Protein AF-A0A954BSR3-F1 (afdb_monomer_lite)

Foldseek 3Di:
DDADQDDDPDQRWDFDQAPVRDGPDIDHCVVDDPVVVLVRCLPHQQDQDPDDADPQLVVLSVLNNVLQLQVSLVSLVVQCPPPPPRSNVRSCVSNVSSVVNLVSLVVVLVVCVVLLVLQVNLVSLVSLLRSNPNDPSNVVSVVVSVVSVPDPSNVLLVVLVVLLVVLVVCVVPQDDPRSLVSLVCSCVSRPSHPSNVVSVVPHD

Radius of gyration: 22.41 Å; chains: 1; bounding box: 46×52×62 Å

pLDDT: mean 85.21, std 16.07, range [26.48, 98.19]

Structure (mmCIF, N/CA/C/O backbone):
data_AF-A0A954BSR3-F1
#
_entry.id   AF-A0A954BSR3-F1
#
loop_
_atom_site.group_PDB
_atom_site.id
_atom_site.type_symbol
_atom_site.label_atom_id
_atom_site.label_alt_id
_atom_site.label_comp_id
_atom_site.label_asym_id
_atom_site.label_entity_id
_atom_site.label_seq_id
_atom_site.pdbx_PDB_ins_code
_atom_site.Cartn_x
_atom_site.Cartn_y
_atom_site.Cartn_z
_atom_site.occupancy
_atom_site.B_iso_or_equiv
_atom_site.auth_seq_id
_atom_site.auth_comp_id
_atom_site.auth_asym_id
_atom_site.auth_atom_id
_atom_site.pdbx_PDB_model_num
ATOM 1 N N . MET A 1 1 ? -4.754 -18.631 13.178 1.00 34.69 1 MET A N 1
ATOM 2 C CA . MET A 1 1 ? -3.575 -19.194 12.484 1.00 34.69 1 MET A CA 1
ATOM 3 C C . MET A 1 1 ? -2.930 -20.187 13.444 1.00 34.69 1 MET A C 1
ATOM 5 O O . MET A 1 1 ? -2.485 -19.763 14.500 1.00 34.69 1 MET A O 1
ATOM 9 N N . SER A 1 2 ? -3.019 -21.493 13.178 1.00 26.48 2 SER A N 1
ATOM 10 C CA . SER A 1 2 ? -2.500 -22.530 14.085 1.00 26.48 2 SER A CA 1
ATOM 11 C C . SER A 1 2 ? -1.211 -23.098 13.499 1.00 26.48 2 SER A C 1
ATOM 13 O O . SER A 1 2 ? -1.214 -23.542 12.352 1.00 26.48 2 SER A O 1
ATOM 15 N N . ALA A 1 3 ? -0.109 -23.027 14.246 1.00 33.28 3 ALA A N 1
ATOM 16 C CA . ALA A 1 3 ? 1.182 -23.570 13.837 1.00 33.28 3 ALA A CA 1
ATOM 17 C C . ALA A 1 3 ? 1.306 -25.006 14.361 1.00 33.28 3 ALA A C 1
ATOM 19 O O . ALA A 1 3 ? 1.292 -25.236 15.569 1.00 33.28 3 ALA A O 1
ATOM 20 N N . TYR A 1 4 ? 1.410 -25.976 13.454 1.00 34.25 4 TYR A N 1
ATOM 21 C CA . TYR A 1 4 ? 1.638 -27.376 13.804 1.00 34.25 4 TYR A CA 1
ATOM 22 C C . TYR A 1 4 ? 3.140 -27.672 13.743 1.00 34.25 4 TYR A C 1
ATOM 24 O O . TYR A 1 4 ? 3.752 -27.554 12.683 1.00 34.25 4 TYR A O 1
ATOM 32 N N . ILE A 1 5 ? 3.739 -28.058 14.872 1.00 44.81 5 ILE A N 1
ATOM 33 C CA . ILE A 1 5 ? 5.143 -28.485 14.948 1.00 44.81 5 ILE A CA 1
ATOM 34 C C . ILE A 1 5 ? 5.151 -30.006 15.124 1.00 44.81 5 ILE A C 1
ATOM 36 O O . ILE A 1 5 ? 4.957 -30.516 16.225 1.00 44.81 5 ILE A O 1
ATOM 40 N N . GLY A 1 6 ? 5.348 -30.746 14.033 1.00 36.91 6 GLY A N 1
ATOM 41 C CA . GLY A 1 6 ? 5.556 -32.194 14.089 1.00 36.91 6 GLY A CA 1
ATOM 42 C C . GLY A 1 6 ? 6.985 -32.522 14.527 1.00 36.91 6 GLY A C 1
ATOM 43 O O . GLY A 1 6 ? 7.937 -32.131 13.855 1.00 36.91 6 GLY A O 1
ATOM 44 N N . MET A 1 7 ? 7.154 -33.248 15.638 1.00 40.22 7 MET A N 1
ATOM 45 C CA . MET A 1 7 ? 8.468 -33.725 16.092 1.00 40.22 7 MET A CA 1
ATOM 46 C C . MET A 1 7 ? 8.837 -35.047 15.401 1.00 40.22 7 MET A C 1
ATOM 48 O O . MET A 1 7 ? 8.534 -36.127 15.901 1.00 40.22 7 MET A O 1
ATOM 52 N N . GLY A 1 8 ? 9.499 -34.964 14.247 1.00 38.53 8 GLY A N 1
ATOM 53 C CA . GLY A 1 8 ? 10.252 -36.077 13.659 1.00 38.53 8 GLY A CA 1
ATOM 54 C C . GLY A 1 8 ? 11.745 -35.921 13.958 1.00 38.53 8 GLY A C 1
ATOM 55 O O . GLY A 1 8 ? 12.247 -34.800 13.972 1.00 38.53 8 GLY A O 1
ATOM 56 N N . GLN A 1 9 ? 12.468 -37.021 14.197 1.00 46.97 9 GLN A N 1
ATOM 57 C CA . GLN A 1 9 ? 13.931 -37.002 14.310 1.00 46.97 9 GLN A CA 1
ATOM 58 C C . GLN A 1 9 ? 14.568 -36.631 12.960 1.00 46.97 9 GLN A C 1
ATOM 60 O O . GLN A 1 9 ? 14.853 -37.475 12.119 1.00 46.97 9 GLN A O 1
ATOM 65 N N . GLY A 1 10 ? 14.752 -35.333 12.760 1.00 49.09 10 GLY A N 1
ATOM 66 C CA . GLY A 1 10 ? 15.392 -34.677 11.630 1.00 49.09 10 GLY A CA 1
ATOM 67 C C . GLY A 1 10 ? 15.540 -33.202 11.996 1.00 49.09 10 GLY A C 1
ATOM 68 O O . GLY A 1 10 ? 14.782 -32.704 12.827 1.00 49.09 10 GLY A O 1
ATOM 69 N N . THR A 1 11 ? 16.542 -32.507 11.457 1.00 60.78 11 THR A N 1
ATOM 70 C CA . THR A 1 11 ? 16.742 -31.065 11.687 1.00 60.78 11 THR A CA 1
ATOM 71 C C . THR A 1 11 ? 15.396 -30.340 11.591 1.00 60.78 11 THR A C 1
ATOM 73 O O . THR A 1 11 ? 14.722 -30.534 10.574 1.00 60.78 11 THR A O 1
ATOM 76 N N . PRO A 1 12 ? 14.963 -29.565 12.612 1.00 60.91 12 PRO A N 1
ATOM 77 C CA . PRO A 1 12 ? 13.652 -28.936 12.580 1.00 60.91 12 PRO A CA 1
ATOM 78 C C . PRO A 1 12 ? 13.577 -28.103 11.309 1.00 60.91 12 PRO A C 1
ATOM 80 O O . PRO A 1 12 ? 14.414 -27.232 11.074 1.00 60.91 12 PRO A O 1
ATOM 83 N N . ARG A 1 13 ? 12.618 -28.444 10.454 1.00 61.94 13 ARG A N 1
ATOM 84 C CA . ARG A 1 13 ? 12.347 -27.735 9.215 1.00 61.94 13 ARG A CA 1
ATOM 85 C C . ARG A 1 13 ? 10.987 -27.092 9.389 1.00 61.94 13 ARG A C 1
ATOM 87 O O . ARG A 1 13 ? 10.002 -27.783 9.626 1.00 61.94 13 ARG A O 1
ATOM 94 N N . GLY A 1 14 ? 10.969 -25.770 9.370 1.00 73.56 14 GLY A N 1
ATOM 95 C CA . GLY A 1 14 ? 9.740 -24.999 9.369 1.00 73.56 14 GLY A CA 1
ATOM 96 C C . GLY A 1 14 ? 9.303 -24.736 7.938 1.00 73.56 14 GLY A C 1
ATOM 97 O O . GLY A 1 14 ? 10.135 -24.642 7.032 1.00 73.56 14 GLY A O 1
ATOM 98 N N . TRP A 1 15 ? 7.998 -24.585 7.763 1.00 70.12 15 TRP A N 1
ATOM 99 C CA . TRP A 1 15 ? 7.416 -23.995 6.571 1.00 70.12 15 TRP A CA 1
ATOM 100 C C . TRP A 1 15 ? 6.524 -22.845 7.002 1.00 70.12 15 TRP A C 1
ATOM 102 O O . TRP A 1 15 ? 5.757 -22.986 7.955 1.00 70.12 15 TRP A O 1
ATOM 112 N N . ILE A 1 16 ? 6.613 -21.729 6.290 1.00 67.38 16 ILE A N 1
ATOM 113 C CA . ILE A 1 16 ? 5.572 -20.707 6.336 1.00 67.38 16 ILE A CA 1
ATOM 114 C C . ILE A 1 16 ? 4.706 -20.910 5.113 1.00 67.38 16 ILE A C 1
ATOM 116 O O . ILE A 1 16 ? 5.210 -20.972 3.992 1.00 67.38 16 ILE A O 1
ATOM 120 N N . ILE A 1 17 ? 3.408 -21.040 5.358 1.00 63.47 17 ILE A N 1
ATOM 121 C CA . ILE A 1 17 ? 2.399 -21.151 4.318 1.00 63.47 17 ILE A CA 1
ATOM 122 C C . ILE A 1 17 ? 1.723 -19.788 4.204 1.00 63.47 17 ILE A C 1
ATOM 124 O O . ILE A 1 17 ? 1.197 -19.271 5.189 1.00 63.47 17 ILE A O 1
ATOM 128 N N . THR A 1 18 ? 1.791 -19.192 3.021 1.00 56.25 18 THR A N 1
ATOM 129 C CA . THR A 1 18 ? 1.149 -17.917 2.693 1.00 56.25 18 THR A CA 1
ATOM 130 C C . THR A 1 18 ? -0.370 -18.082 2.607 1.00 56.25 18 THR A C 1
ATOM 132 O O . THR A 1 18 ? -0.893 -19.195 2.524 1.00 56.25 18 THR A O 1
ATOM 135 N N . ALA A 1 19 ? -1.110 -16.969 2.619 1.00 49.88 19 ALA A N 1
ATOM 136 C CA . ALA A 1 19 ? -2.577 -16.980 2.591 1.00 49.88 19 ALA A CA 1
ATOM 137 C C . ALA A 1 19 ? -3.181 -17.665 1.342 1.00 49.88 19 ALA A C 1
ATOM 139 O O . ALA A 1 19 ? -4.320 -18.120 1.386 1.00 49.88 19 ALA A O 1
ATOM 140 N N . ASP A 1 20 ? -2.419 -17.784 0.250 1.00 50.09 20 ASP A N 1
ATOM 141 C CA . ASP A 1 20 ? -2.794 -18.497 -0.978 1.00 50.09 20 ASP A CA 1
ATOM 142 C C . ASP A 1 20 ? -2.402 -19.992 -0.972 1.00 50.09 20 ASP A C 1
ATOM 144 O O . ASP A 1 20 ? -2.513 -20.670 -1.994 1.00 50.09 20 ASP A O 1
ATOM 148 N N . GLY A 1 21 ? -1.940 -20.519 0.168 1.00 51.00 21 GLY A N 1
ATOM 149 C CA . GLY A 1 21 ? -1.587 -21.929 0.342 1.00 51.00 21 GLY A CA 1
ATOM 150 C C . GLY A 1 21 ? -0.214 -22.326 -0.211 1.00 51.00 21 GLY A C 1
ATOM 151 O O . GLY A 1 21 ? 0.095 -23.518 -0.256 1.00 51.00 21 GLY A O 1
ATOM 152 N N . LYS A 1 22 ? 0.622 -21.367 -0.630 1.00 64.12 22 LYS A N 1
ATOM 153 C CA . LYS A 1 22 ? 1.993 -21.634 -1.095 1.00 64.12 22 LYS A CA 1
ATOM 154 C C . LYS A 1 22 ? 2.992 -21.629 0.059 1.00 64.12 22 LYS A C 1
ATOM 156 O O . LYS A 1 22 ? 2.748 -21.073 1.120 1.00 64.12 22 LYS A O 1
ATOM 161 N N . ILE A 1 23 ? 4.150 -22.253 -0.146 1.00 67.94 23 ILE A N 1
ATOM 162 C CA . ILE A 1 23 ? 5.260 -22.192 0.812 1.00 67.94 23 ILE A CA 1
ATOM 163 C C . ILE A 1 23 ? 5.992 -20.862 0.594 1.00 67.94 23 ILE A C 1
ATOM 165 O O . ILE A 1 23 ? 6.752 -20.731 -0.362 1.00 67.94 23 ILE A O 1
ATOM 169 N N . GLY A 1 24 ? 5.759 -19.888 1.477 1.00 60.78 24 GLY A N 1
ATOM 170 C CA . GLY A 1 24 ? 6.459 -18.598 1.485 1.00 60.78 24 GLY A CA 1
ATOM 171 C C . GLY A 1 24 ? 7.891 -18.699 2.014 1.00 60.78 24 GLY A C 1
ATOM 172 O O . GLY A 1 24 ? 8.752 -17.910 1.642 1.00 60.78 24 GLY A O 1
ATOM 173 N N . TRP A 1 25 ? 8.173 -19.713 2.837 1.00 74.88 25 TRP A N 1
ATOM 174 C CA . TRP A 1 25 ? 9.524 -20.010 3.306 1.00 74.88 25 TRP A CA 1
ATOM 175 C C . TRP A 1 25 ? 9.666 -21.465 3.744 1.00 74.88 25 TRP A C 1
ATOM 177 O O . TRP A 1 25 ? 8.724 -22.055 4.275 1.00 74.88 25 TRP A O 1
ATOM 187 N N . SER A 1 26 ? 10.860 -22.036 3.564 1.00 76.38 26 SER A N 1
ATOM 188 C CA . SER A 1 26 ? 11.239 -23.309 4.177 1.00 76.38 26 SER A CA 1
ATOM 189 C C . SER A 1 26 ? 12.686 -23.266 4.648 1.00 76.38 26 SER A C 1
ATOM 191 O O . SER A 1 26 ? 13.562 -22.825 3.903 1.00 76.38 26 SER A O 1
ATOM 193 N N . GLY A 1 27 ? 12.959 -23.760 5.850 1.00 80.19 27 GLY A N 1
ATOM 194 C CA . GLY A 1 27 ? 14.313 -23.726 6.398 1.00 80.19 27 GLY A CA 1
ATOM 195 C C . GLY A 1 27 ? 14.373 -24.133 7.860 1.00 80.19 27 GLY A C 1
ATOM 196 O O . GLY A 1 27 ? 13.410 -24.674 8.405 1.00 80.19 27 GLY A O 1
ATOM 197 N N . ASN A 1 28 ? 15.517 -23.893 8.494 1.00 79.38 28 ASN A N 1
ATOM 198 C CA . ASN A 1 28 ? 15.673 -24.121 9.924 1.00 79.38 28 ASN A CA 1
ATOM 199 C C . ASN A 1 28 ? 15.005 -22.971 10.698 1.00 79.38 28 ASN A C 1
ATOM 201 O O . ASN A 1 28 ? 15.320 -21.817 10.414 1.00 79.38 28 ASN A O 1
ATOM 205 N N . PRO A 1 29 ? 14.116 -23.231 11.676 1.00 74.56 29 PRO A N 1
ATOM 206 C CA . PRO A 1 29 ? 13.472 -22.186 12.473 1.00 74.56 29 PRO A CA 1
ATOM 207 C C . PRO A 1 29 ? 14.439 -21.208 13.149 1.00 74.56 29 PRO A C 1
ATOM 209 O O . PRO A 1 29 ? 14.043 -20.097 13.465 1.00 74.56 29 PRO A O 1
ATOM 212 N N . LYS A 1 30 ? 15.708 -21.587 13.354 1.00 77.38 30 LYS A N 1
ATOM 213 C CA . LYS A 1 30 ? 16.739 -20.677 13.878 1.00 77.38 30 LYS A CA 1
ATOM 214 C C . LYS A 1 30 ? 17.109 -19.538 12.922 1.00 77.38 30 LYS A C 1
ATOM 216 O O . LYS A 1 30 ? 17.595 -18.514 13.383 1.00 77.38 30 LYS A O 1
ATOM 221 N N . ASP A 1 31 ? 16.871 -19.711 11.622 1.00 75.69 31 ASP A N 1
ATOM 222 C CA . ASP A 1 31 ? 17.130 -18.701 10.586 1.00 75.69 31 ASP A CA 1
ATOM 223 C C . ASP A 1 31 ? 15.900 -17.808 10.323 1.00 75.69 31 ASP A C 1
ATOM 225 O O . ASP A 1 31 ? 15.921 -16.947 9.428 1.00 75.69 31 ASP A O 1
ATOM 229 N N . LEU A 1 32 ? 14.821 -18.054 11.077 1.00 70.94 32 LEU A N 1
ATOM 230 C CA . LEU A 1 32 ? 13.574 -17.307 11.076 1.00 70.94 32 LEU A CA 1
ATOM 231 C C . LEU A 1 32 ? 13.708 -16.142 12.062 1.00 70.94 32 LEU A C 1
ATOM 233 O O . LEU A 1 32 ? 13.616 -16.326 13.272 1.00 70.94 32 LEU A O 1
ATOM 237 N N . THR A 1 33 ? 13.978 -14.951 11.541 1.00 76.25 33 THR A N 1
ATOM 238 C CA . THR A 1 33 ? 14.008 -13.723 12.339 1.00 76.25 33 THR A CA 1
ATOM 239 C C . THR A 1 33 ? 12.639 -13.055 12.318 1.00 76.25 33 THR A C 1
ATOM 241 O O . THR A 1 33 ? 11.904 -13.196 11.336 1.00 76.25 33 THR A O 1
ATOM 244 N N . ASP A 1 34 ? 12.313 -12.297 13.366 1.00 62.47 34 ASP A N 1
ATOM 245 C CA . ASP A 1 34 ? 11.076 -11.506 13.420 1.00 62.47 34 ASP A CA 1
ATOM 246 C C . ASP A 1 34 ? 10.965 -10.576 12.202 1.00 62.47 34 ASP A C 1
ATOM 248 O O . ASP A 1 34 ? 9.915 -10.531 11.572 1.00 62.47 34 ASP A O 1
ATOM 252 N N . ASP A 1 35 ? 12.076 -9.975 11.762 1.00 66.00 35 ASP A N 1
ATOM 253 C CA . ASP A 1 35 ? 12.128 -9.136 10.556 1.00 66.00 35 ASP A CA 1
ATOM 254 C C . ASP A 1 35 ? 11.657 -9.864 9.285 1.00 66.00 35 ASP A C 1
ATOM 256 O O . ASP A 1 35 ? 10.941 -9.282 8.472 1.00 66.00 35 ASP A O 1
ATOM 260 N N . LYS A 1 36 ? 12.019 -11.145 9.110 1.00 64.62 36 LYS A N 1
ATOM 261 C CA . LYS A 1 36 ? 11.583 -11.954 7.954 1.00 64.62 36 LYS A CA 1
ATOM 262 C C . LYS A 1 36 ? 10.108 -12.323 8.052 1.00 64.62 36 LYS A C 1
ATOM 264 O O . LYS A 1 36 ? 9.402 -12.334 7.048 1.00 64.62 36 LYS A O 1
ATOM 269 N N . ILE A 1 37 ? 9.637 -12.630 9.261 1.00 63.78 37 ILE A N 1
ATOM 270 C CA . ILE A 1 37 ? 8.219 -12.910 9.509 1.00 63.78 37 ILE A CA 1
ATOM 271 C C . ILE A 1 37 ? 7.392 -11.658 9.209 1.00 63.78 37 ILE A C 1
ATOM 273 O O . ILE A 1 37 ? 6.384 -11.742 8.511 1.00 63.78 37 ILE A O 1
ATOM 277 N N . GLU A 1 38 ? 7.835 -10.495 9.681 1.00 59.44 38 GLU A N 1
ATOM 278 C CA . GLU A 1 38 ? 7.196 -9.216 9.390 1.00 59.44 38 GLU A CA 1
ATOM 279 C C . GLU A 1 38 ? 7.263 -8.870 7.903 1.00 59.44 38 GLU A C 1
ATOM 281 O O . GLU A 1 38 ? 6.278 -8.383 7.356 1.00 59.44 38 GLU A O 1
ATOM 286 N N . GLU A 1 39 ? 8.373 -9.160 7.220 1.00 62.94 39 GLU A N 1
ATOM 287 C CA . GLU A 1 39 ? 8.487 -9.013 5.768 1.00 62.94 39 GLU A CA 1
ATOM 288 C C . GLU A 1 39 ? 7.415 -9.814 5.019 1.00 62.94 39 GLU A C 1
ATOM 290 O O . GLU A 1 39 ? 6.719 -9.257 4.174 1.00 62.94 39 GLU A O 1
ATOM 295 N N . TRP A 1 40 ? 7.204 -11.083 5.375 1.00 62.97 40 TRP A N 1
ATOM 296 C CA . TRP A 1 40 ? 6.195 -11.925 4.721 1.00 62.97 40 TRP A CA 1
ATOM 297 C C . TRP A 1 40 ? 4.753 -11.589 5.098 1.00 62.97 40 TRP A C 1
ATOM 299 O O . TRP A 1 40 ? 3.832 -11.839 4.319 1.00 62.97 40 TRP A O 1
ATOM 309 N N . LEU A 1 41 ? 4.529 -11.036 6.290 1.00 59.91 41 LEU A N 1
ATOM 310 C CA . LEU A 1 41 ? 3.195 -10.637 6.732 1.00 59.91 41 LEU A CA 1
ATOM 311 C C . LEU A 1 41 ? 2.749 -9.284 6.158 1.00 59.91 41 LEU A C 1
ATOM 313 O O . LEU A 1 41 ? 1.555 -8.994 6.217 1.00 59.91 41 LEU A O 1
ATOM 317 N N . LYS A 1 42 ? 3.652 -8.482 5.573 1.00 58.62 42 LYS A N 1
ATOM 318 C CA . LYS A 1 42 ? 3.324 -7.162 4.992 1.00 58.62 42 LYS A CA 1
ATOM 319 C C . LYS A 1 42 ? 2.316 -7.228 3.844 1.00 58.62 42 LYS A C 1
ATOM 321 O O . LYS A 1 42 ? 1.492 -6.324 3.729 1.00 58.62 42 LYS A O 1
ATOM 326 N N . ASP A 1 43 ? 2.349 -8.303 3.060 1.00 50.78 43 ASP A N 1
ATOM 327 C CA . ASP A 1 43 ? 1.437 -8.516 1.927 1.00 50.78 43 ASP A CA 1
ATOM 328 C C . ASP A 1 43 ? 0.226 -9.386 2.294 1.00 50.78 43 ASP A C 1
ATOM 330 O O . ASP A 1 43 ? -0.675 -9.600 1.478 1.00 50.78 43 ASP A O 1
ATOM 334 N N . CYS A 1 44 ? 0.174 -9.903 3.526 1.00 54.69 44 CYS A N 1
ATOM 335 C CA . CYS A 1 44 ? -0.978 -10.663 3.982 1.00 54.69 44 CYS A CA 1
ATOM 336 C C . CYS A 1 44 ? -2.131 -9.710 4.337 1.00 54.69 44 CYS A C 1
ATOM 338 O O . CYS A 1 44 ? -1.923 -8.731 5.062 1.00 54.69 44 CYS A O 1
ATOM 340 N N . PRO A 1 45 ? -3.370 -9.998 3.894 1.00 55.97 45 PRO A N 1
ATOM 341 C CA . PRO A 1 45 ? -4.531 -9.248 4.347 1.00 55.97 45 PRO A CA 1
ATOM 342 C C . PRO A 1 45 ? -4.607 -9.292 5.875 1.00 55.97 45 PRO A C 1
ATOM 344 O O . PRO A 1 45 ? -4.286 -10.305 6.505 1.00 55.97 45 PRO A O 1
ATOM 347 N N . SER A 1 46 ? -5.010 -8.169 6.474 1.00 63.84 46 SER A N 1
ATOM 348 C CA . SER A 1 46 ? -5.109 -8.063 7.927 1.00 63.84 46 SER A CA 1
ATOM 349 C C . SER A 1 46 ? -6.007 -9.180 8.454 1.00 63.84 46 SER A C 1
ATOM 351 O O . SER A 1 46 ? -7.116 -9.365 7.957 1.00 63.84 46 SER A O 1
ATOM 353 N N . ALA A 1 47 ? -5.514 -9.945 9.432 1.00 69.94 47 ALA A N 1
ATOM 354 C CA . ALA A 1 47 ? -6.262 -11.072 9.975 1.00 69.94 47 ALA A CA 1
ATOM 355 C C . ALA A 1 47 ? -7.638 -10.601 10.458 1.00 69.94 47 ALA A C 1
ATOM 357 O O . ALA A 1 47 ? -7.716 -9.602 11.179 1.00 69.94 47 ALA A O 1
ATOM 358 N N . GLU A 1 48 ? -8.697 -11.325 10.102 1.00 82.75 48 GLU A N 1
ATOM 359 C CA . GLU A 1 48 ? -10.053 -11.000 10.540 1.00 82.75 48 GLU A CA 1
ATOM 360 C C . GLU A 1 48 ? -10.128 -10.872 12.069 1.00 82.75 48 GLU A C 1
ATOM 362 O O . GLU A 1 48 ? -9.367 -11.485 12.830 1.00 82.75 48 GLU A O 1
ATOM 367 N N . ILE A 1 49 ? -11.027 -1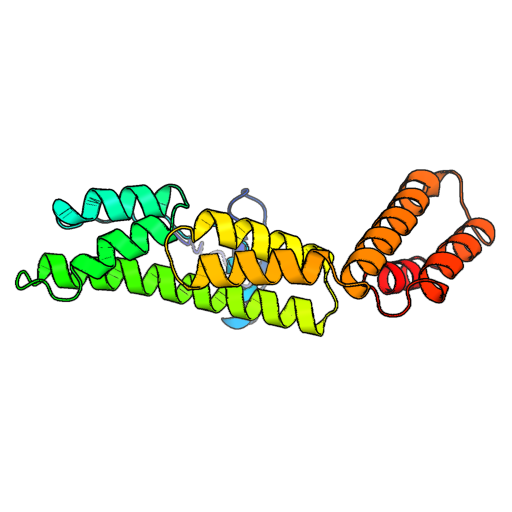0.014 12.538 1.00 86.06 49 ILE A N 1
ATOM 368 C CA . ILE A 1 49 ? -11.410 -9.972 13.944 1.00 86.06 49 ILE A CA 1
ATOM 369 C C . ILE A 1 49 ? -12.549 -10.976 14.115 1.00 86.06 49 ILE A C 1
ATOM 371 O O . ILE A 1 49 ? -13.675 -10.712 13.699 1.00 86.06 49 ILE A O 1
ATOM 375 N N . ASP A 1 50 ? -12.219 -12.118 14.719 1.00 85.69 50 ASP A N 1
ATOM 376 C CA . ASP A 1 50 ? -13.129 -13.240 15.009 1.00 85.69 50 ASP A CA 1
ATOM 377 C C . ASP A 1 50 ? -13.419 -13.377 16.519 1.00 85.69 50 ASP A C 1
ATOM 379 O O . ASP A 1 50 ? -13.787 -14.430 17.030 1.00 85.69 50 ASP A O 1
ATOM 383 N N . ARG A 1 51 ? -13.193 -12.303 17.284 1.00 87.31 51 ARG A N 1
ATOM 384 C CA . ARG A 1 51 ? -13.549 -12.262 18.708 1.00 87.31 51 ARG A CA 1
ATOM 385 C C . ARG A 1 51 ? -14.921 -11.628 18.880 1.00 87.31 51 ARG A C 1
ATOM 387 O O . ARG A 1 51 ? -15.260 -10.702 18.142 1.00 87.31 51 ARG A O 1
ATOM 394 N N . ASP A 1 52 ? -15.669 -12.078 19.882 1.00 90.50 52 ASP A N 1
ATOM 395 C CA . ASP A 1 52 ? -16.882 -11.372 20.286 1.00 90.50 52 ASP A CA 1
ATOM 396 C C . ASP A 1 52 ? -16.497 -9.997 20.847 1.00 90.50 52 ASP A C 1
ATOM 398 O O . ASP A 1 52 ? -15.521 -9.862 21.589 1.00 90.50 52 ASP A O 1
ATOM 402 N N . VAL A 1 53 ? -17.237 -8.980 20.424 1.00 93.81 53 VAL A N 1
ATOM 403 C CA . VAL A 1 53 ? -17.053 -7.585 20.833 1.00 93.81 53 VAL A CA 1
ATOM 404 C C . VAL A 1 53 ? -18.388 -7.033 21.299 1.00 93.81 53 VAL A C 1
ATOM 406 O O . VAL A 1 53 ? -19.454 -7.539 20.917 1.00 93.81 53 VAL A O 1
ATOM 409 N N . ALA A 1 54 ? -18.338 -5.944 22.061 1.00 94.50 54 ALA A N 1
ATOM 410 C CA . ALA A 1 54 ? -19.514 -5.211 22.491 1.00 94.50 54 ALA A CA 1
ATOM 411 C C . ALA A 1 54 ? -20.487 -4.986 21.310 1.00 94.50 54 ALA A C 1
ATOM 413 O O . ALA A 1 54 ? -20.051 -4.620 20.210 1.00 94.50 54 ALA A O 1
ATOM 414 N N . PRO A 1 55 ? -21.813 -5.165 21.494 1.00 94.88 55 PRO A N 1
ATOM 415 C CA . PRO A 1 55 ? -22.786 -5.106 20.401 1.00 94.88 55 PRO A CA 1
ATOM 416 C C . PRO A 1 55 ? -22.694 -3.849 19.528 1.00 94.88 55 PRO A C 1
ATOM 418 O O . PRO A 1 55 ? -22.893 -3.934 18.315 1.00 94.88 55 PRO A O 1
ATOM 421 N N . LYS A 1 56 ? -22.337 -2.701 20.122 1.00 94.88 56 LYS A N 1
ATOM 422 C CA . LYS A 1 56 ? -22.159 -1.423 19.414 1.00 94.88 56 LYS A CA 1
ATOM 423 C C . LYS A 1 56 ? -20.968 -1.419 18.442 1.00 94.88 56 LYS A C 1
ATOM 425 O O . LYS A 1 56 ? -21.000 -0.699 17.450 1.00 94.88 56 LYS A O 1
ATOM 430 N N . LEU A 1 57 ? -19.958 -2.259 18.671 1.00 96.81 57 LEU A N 1
ATOM 431 C CA . LEU A 1 57 ? -18.739 -2.353 17.858 1.00 96.81 57 LEU A CA 1
ATOM 432 C C . LEU A 1 57 ? -18.787 -3.454 16.792 1.00 96.81 57 LEU A C 1
ATOM 434 O O . LEU A 1 57 ? -17.876 -3.559 15.969 1.00 96.81 57 LEU A O 1
ATOM 438 N N . ARG A 1 58 ? -19.869 -4.240 16.724 1.00 95.56 58 ARG A N 1
ATOM 439 C CA . ARG A 1 58 ? -20.044 -5.273 15.685 1.00 95.56 58 ARG A CA 1
ATOM 440 C C . ARG A 1 58 ? -20.016 -4.695 14.267 1.00 95.56 58 ARG A C 1
ATOM 442 O O . ARG A 1 58 ? -19.515 -5.344 13.351 1.00 95.56 58 ARG A O 1
ATOM 449 N N . SER A 1 59 ? -20.517 -3.471 14.083 1.00 96.31 59 SER A N 1
ATOM 450 C CA . SER A 1 59 ? -20.416 -2.757 12.802 1.00 96.31 59 SER A CA 1
ATOM 451 C C . SER A 1 59 ? -18.962 -2.428 12.451 1.00 96.31 59 SER A C 1
ATOM 453 O O . SER A 1 59 ? -18.531 -2.696 11.328 1.00 96.31 59 SER A O 1
ATOM 455 N N . ALA A 1 60 ? -18.177 -1.959 13.427 1.00 96.31 60 ALA A N 1
ATOM 456 C CA . ALA A 1 60 ? -16.770 -1.635 13.225 1.00 96.31 60 ALA A CA 1
ATOM 457 C C . ALA A 1 60 ? -15.969 -2.884 12.829 1.00 96.31 60 ALA A C 1
ATOM 459 O O . ALA A 1 60 ? -15.218 -2.848 11.855 1.00 96.31 60 ALA A O 1
ATOM 460 N N . VAL A 1 61 ? -16.205 -4.018 13.501 1.00 96.00 61 VAL A N 1
ATOM 461 C CA . VAL A 1 61 ? -15.615 -5.320 13.135 1.00 96.00 61 VAL A CA 1
ATOM 462 C C . VAL A 1 61 ? -16.032 -5.754 11.730 1.00 96.00 61 VAL A C 1
ATOM 464 O O . VAL A 1 61 ? -15.185 -6.146 10.930 1.00 96.00 61 VAL A O 1
ATOM 467 N N . LYS A 1 62 ? -17.317 -5.627 11.378 1.00 95.62 62 LYS A N 1
ATOM 468 C CA . LYS A 1 62 ? -17.795 -5.940 10.025 1.00 95.62 62 LYS A CA 1
ATOM 469 C C . LYS A 1 62 ? -17.109 -5.070 8.971 1.00 95.62 62 LYS A C 1
ATOM 471 O O . LYS A 1 62 ? -16.729 -5.580 7.921 1.00 95.62 62 LYS A O 1
ATOM 476 N N . ASN A 1 63 ? -16.961 -3.770 9.211 1.00 95.56 63 ASN A N 1
ATOM 477 C CA . ASN A 1 63 ? -16.260 -2.877 8.291 1.00 95.56 63 ASN A CA 1
ATOM 478 C C . ASN A 1 63 ? -14.779 -3.256 8.167 1.00 95.56 63 ASN A C 1
ATOM 480 O O . ASN A 1 63 ? -14.271 -3.328 7.049 1.00 95.56 63 ASN A O 1
ATOM 484 N N . TYR A 1 64 ? -14.127 -3.577 9.287 1.00 95.25 64 TYR A N 1
ATOM 485 C CA . TYR A 1 64 ? -12.737 -4.022 9.319 1.00 95.25 64 TYR A CA 1
ATOM 486 C C . TYR A 1 64 ? -12.535 -5.304 8.496 1.00 95.25 64 TYR A C 1
ATOM 488 O O . TYR A 1 64 ? -11.708 -5.314 7.589 1.00 95.25 64 TYR A O 1
ATOM 496 N N . ASN A 1 65 ? -13.347 -6.342 8.726 1.00 92.69 65 ASN A N 1
ATOM 497 C CA . ASN A 1 65 ? -13.246 -7.619 8.003 1.00 92.69 65 ASN A CA 1
ATOM 498 C C . ASN A 1 65 ? -13.562 -7.476 6.499 1.00 92.69 65 ASN A C 1
ATOM 500 O O . ASN A 1 65 ? -13.123 -8.285 5.694 1.00 92.69 65 ASN A O 1
ATOM 504 N N . ASN A 1 66 ? -14.284 -6.424 6.094 1.00 91.38 66 ASN A N 1
ATOM 505 C CA . ASN A 1 66 ? -14.551 -6.109 4.686 1.00 91.38 66 ASN A CA 1
ATOM 506 C C . ASN A 1 66 ? -13.513 -5.155 4.056 1.00 91.38 66 ASN A C 1
ATOM 508 O O . ASN A 1 66 ? -13.773 -4.597 2.989 1.00 91.38 66 ASN A O 1
ATOM 512 N N . GLY A 1 67 ? -12.382 -4.897 4.722 1.00 91.19 67 GLY A N 1
ATOM 513 C CA . GLY A 1 67 ? -11.326 -4.009 4.223 1.00 91.19 67 GLY A CA 1
ATOM 514 C C . GLY A 1 67 ? -11.685 -2.517 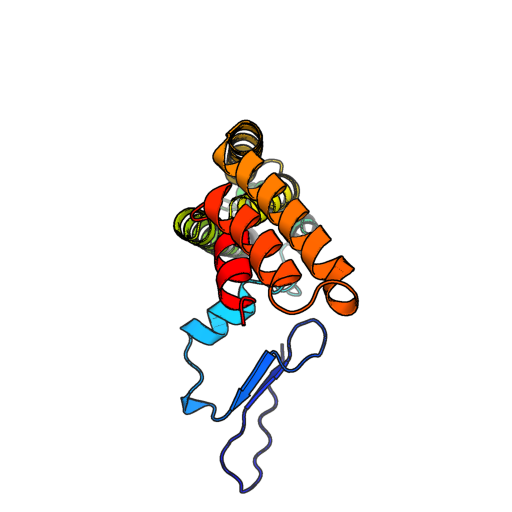4.219 1.00 91.19 67 GLY A C 1
ATOM 515 O O . GLY A 1 67 ? -10.975 -1.714 3.618 1.00 91.19 67 GLY A O 1
ATOM 516 N N . LYS A 1 68 ? -12.781 -2.119 4.880 1.00 95.19 68 LYS A N 1
ATOM 517 C CA . LYS A 1 68 ? -13.219 -0.717 5.026 1.00 95.19 68 LYS A CA 1
ATOM 518 C C . LYS A 1 68 ? -12.651 -0.126 6.314 1.00 95.19 68 LYS A C 1
ATOM 520 O O . LYS A 1 68 ? -13.391 0.240 7.232 1.00 95.19 68 LYS A O 1
ATOM 525 N N . TYR A 1 69 ? -11.329 -0.079 6.399 1.00 96.00 69 TYR A N 1
ATOM 526 C CA . TYR A 1 69 ? -10.595 0.285 7.608 1.00 96.00 69 TYR A CA 1
ATOM 527 C C . TYR A 1 69 ? -10.864 1.710 8.085 1.00 96.00 69 TYR A C 1
ATOM 529 O O . TYR A 1 69 ? -10.961 1.922 9.288 1.00 96.00 69 TYR A O 1
ATOM 537 N N . GLY A 1 70 ? -11.034 2.683 7.189 1.00 96.19 70 GLY A N 1
ATOM 538 C CA . GLY A 1 70 ? -11.304 4.060 7.619 1.00 96.19 70 GLY A CA 1
ATOM 539 C C . GLY A 1 70 ? -12.681 4.212 8.281 1.00 96.19 70 GLY A C 1
ATOM 540 O O . GLY A 1 70 ? -12.792 4.821 9.346 1.00 96.19 70 GLY A O 1
ATOM 541 N N . LYS A 1 71 ? -13.703 3.516 7.765 1.00 96.19 71 LYS A N 1
ATOM 542 C CA . LYS A 1 71 ? -15.025 3.413 8.414 1.00 96.19 71 LYS A CA 1
ATOM 543 C C . LYS A 1 71 ? -14.960 2.683 9.749 1.00 96.19 71 LYS A C 1
ATOM 545 O O . LYS A 1 71 ? -15.512 3.170 10.731 1.00 96.19 71 LYS A O 1
ATOM 550 N N . ALA A 1 72 ? -14.258 1.550 9.798 1.00 96.88 72 ALA A N 1
ATOM 551 C CA . ALA A 1 72 ? -14.053 0.805 11.037 1.00 96.88 72 ALA A CA 1
ATOM 552 C C . ALA A 1 72 ? -13.347 1.653 12.107 1.00 96.88 72 ALA A C 1
ATOM 554 O O . ALA A 1 72 ? -13.762 1.649 13.264 1.00 96.88 72 ALA A O 1
ATOM 555 N N . LEU A 1 73 ? -12.324 2.419 11.713 1.00 97.12 73 LEU A N 1
ATOM 556 C CA . LEU A 1 73 ? -11.588 3.320 12.595 1.00 97.12 73 LEU A CA 1
ATOM 557 C C . LEU A 1 73 ? -12.492 4.426 13.133 1.00 97.12 73 LEU A C 1
ATOM 559 O O . LEU A 1 73 ? -12.496 4.667 14.334 1.00 97.12 73 LEU A O 1
ATOM 563 N N . LYS A 1 74 ? -13.273 5.072 12.261 1.00 96.06 74 LYS A N 1
ATOM 564 C CA . LYS A 1 74 ? -14.208 6.137 12.640 1.00 96.06 74 LYS A CA 1
ATOM 565 C C . LYS A 1 74 ? -15.280 5.642 13.612 1.00 96.06 74 LYS A C 1
ATOM 567 O O . LYS A 1 74 ? -15.564 6.320 14.593 1.00 96.06 74 LYS A O 1
ATOM 572 N N . GLU A 1 75 ? -15.852 4.467 13.349 1.00 95.75 75 GLU A N 1
ATOM 573 C CA . GLU A 1 75 ? -16.852 3.850 14.227 1.00 95.75 75 GLU A CA 1
ATOM 574 C C . GLU A 1 75 ? -16.249 3.464 15.584 1.00 95.75 75 GLU A C 1
ATOM 576 O O . GLU A 1 75 ? -16.808 3.826 16.615 1.00 95.75 75 GLU A O 1
ATOM 581 N N . ALA A 1 76 ? -15.096 2.787 15.604 1.00 96.62 76 ALA A N 1
ATOM 582 C CA . ALA A 1 76 ? -14.458 2.362 16.850 1.00 96.62 76 ALA A CA 1
ATOM 583 C C . ALA A 1 76 ? -13.926 3.543 17.681 1.00 96.62 76 ALA A C 1
ATOM 585 O O . ALA A 1 76 ? -14.091 3.552 18.898 1.00 96.62 76 ALA A O 1
ATOM 586 N N . ALA A 1 77 ? -13.358 4.574 17.045 1.00 95.12 77 ALA A N 1
ATOM 587 C CA . ALA A 1 77 ? -12.827 5.753 17.734 1.00 95.12 77 ALA A CA 1
ATOM 588 C C . ALA A 1 77 ? -13.889 6.487 18.572 1.00 95.12 77 ALA A C 1
ATOM 590 O O . ALA A 1 77 ? -13.566 7.035 19.624 1.00 95.12 77 ALA A O 1
ATOM 591 N N . GLY A 1 78 ? -15.163 6.442 18.160 1.00 94.50 78 GLY A N 1
ATOM 592 C CA . GLY A 1 78 ? -16.278 7.020 18.918 1.00 94.50 78 GLY A CA 1
ATOM 593 C C . GLY A 1 78 ? -16.508 6.388 20.298 1.00 94.50 78 GLY A C 1
ATOM 594 O O . GLY A 1 78 ? -17.167 6.999 21.134 1.00 94.50 78 GLY A O 1
ATOM 595 N N . TYR A 1 79 ? -15.948 5.201 20.551 1.00 96.56 79 TYR A N 1
ATOM 596 C CA . TYR A 1 79 ? -16.103 4.452 21.801 1.00 96.56 79 TYR A CA 1
ATOM 597 C C . TYR A 1 79 ? -14.802 4.352 22.620 1.00 96.56 79 TYR A C 1
ATOM 599 O O . TYR A 1 79 ? -14.818 3.784 23.708 1.00 96.56 79 TYR A O 1
ATOM 607 N N . GLU A 1 80 ? -13.682 4.946 22.177 1.00 93.94 80 GLU A N 1
ATOM 608 C CA . GLU A 1 80 ? -12.405 4.927 22.929 1.00 93.94 80 GLU A CA 1
ATOM 609 C C . GLU A 1 80 ? -12.491 5.634 24.299 1.00 93.94 80 GLU A C 1
ATOM 611 O O . GLU A 1 80 ? -11.657 5.400 25.181 1.00 93.94 80 GLU A O 1
ATOM 616 N N . GLN A 1 81 ? -13.499 6.488 24.485 1.00 94.00 81 GLN A N 1
ATOM 617 C CA . GLN A 1 81 ? -13.796 7.210 25.727 1.00 94.00 81 GLN A CA 1
ATOM 618 C C . GLN A 1 81 ? -15.135 6.778 26.351 1.00 94.00 81 GLN A C 1
ATOM 620 O O . GLN A 1 81 ? -15.709 7.534 27.129 1.00 94.00 81 GLN A O 1
ATOM 625 N N . SER A 1 82 ? -15.657 5.595 25.995 1.00 94.88 82 SER A N 1
ATOM 626 C CA . SER A 1 82 ? -16.876 5.070 26.622 1.00 94.88 82 SER A CA 1
ATOM 627 C C . SER A 1 82 ? -16.672 4.870 28.129 1.00 94.88 82 SER A C 1
ATOM 629 O O . SER A 1 82 ? -15.583 4.496 28.565 1.00 94.88 82 SER A O 1
ATOM 631 N N . GLU A 1 83 ? -17.726 5.109 28.913 1.00 95.31 83 GLU A N 1
ATOM 632 C CA . GLU A 1 83 ? -17.771 4.779 30.346 1.00 95.31 83 GLU A CA 1
ATOM 633 C C . GLU A 1 83 ? -17.909 3.266 30.577 1.00 95.31 83 GLU A C 1
ATOM 635 O O . GLU A 1 83 ? -17.574 2.767 31.648 1.00 95.31 83 GLU A O 1
ATOM 640 N N . ASP A 1 84 ? -18.388 2.529 29.570 1.00 95.81 84 ASP A N 1
ATOM 641 C CA . ASP A 1 84 ? -18.407 1.070 29.586 1.00 95.81 84 ASP A CA 1
ATOM 642 C C . ASP A 1 84 ? -17.001 0.537 29.265 1.00 95.81 84 ASP A C 1
ATOM 644 O O . ASP A 1 84 ? -16.486 0.708 28.154 1.00 95.81 84 ASP A O 1
ATOM 648 N N . GLU A 1 85 ? -16.379 -0.117 30.249 1.00 94.88 85 GLU A N 1
ATOM 649 C CA . GLU A 1 85 ? -15.017 -0.650 30.138 1.00 94.88 85 GLU A CA 1
ATOM 650 C C . GLU A 1 85 ? -14.870 -1.678 29.005 1.00 94.88 85 GLU A C 1
ATOM 652 O O . GLU A 1 85 ? -13.819 -1.731 28.359 1.00 94.88 85 GLU A O 1
ATOM 657 N N . SER A 1 86 ? -15.914 -2.466 28.719 1.00 93.44 86 SER A N 1
ATOM 658 C CA . SER A 1 86 ? -15.896 -3.440 27.624 1.00 93.44 86 SER A CA 1
ATOM 659 C C . SER A 1 86 ? -15.918 -2.731 26.275 1.00 93.44 86 SER A C 1
ATOM 661 O O . SER A 1 86 ? -15.116 -3.058 25.398 1.00 93.44 86 SER A O 1
ATOM 663 N N . GLU A 1 87 ? -16.797 -1.739 26.107 1.00 96.19 87 GLU A N 1
ATOM 664 C CA . GLU A 1 87 ? -16.854 -0.934 24.880 1.00 96.19 87 GLU A CA 1
ATOM 665 C C . GLU A 1 87 ? -15.533 -0.198 24.647 1.00 96.19 87 GLU A C 1
ATOM 667 O O . GLU A 1 87 ? -15.009 -0.200 23.533 1.00 96.19 87 GLU A O 1
ATOM 672 N N . GLN A 1 88 ? -14.958 0.379 25.703 1.00 97.25 88 GLN A N 1
ATOM 673 C CA . GLN A 1 88 ? -13.678 1.067 25.619 1.00 97.25 88 GLN A CA 1
ATOM 674 C C . GLN A 1 88 ? -12.533 0.118 25.228 1.00 97.25 88 GLN A C 1
ATOM 676 O O . GLN A 1 88 ? -11.713 0.462 24.369 1.00 97.25 88 GLN A O 1
ATOM 681 N N . ALA A 1 89 ? -12.445 -1.059 25.854 1.00 95.94 89 ALA A N 1
ATOM 682 C CA . ALA A 1 89 ? -11.387 -2.029 25.579 1.00 95.94 89 ALA A CA 1
ATOM 683 C C . ALA A 1 89 ? -11.477 -2.597 24.153 1.00 95.94 89 ALA A C 1
ATOM 685 O O . ALA A 1 89 ? -10.460 -2.724 23.464 1.00 95.94 89 ALA A O 1
ATOM 686 N N . ASP A 1 90 ? -12.688 -2.904 23.684 1.00 96.56 90 ASP A N 1
ATOM 687 C CA . ASP A 1 90 ? -12.926 -3.373 22.318 1.00 96.56 90 ASP A CA 1
ATOM 688 C C . ASP A 1 90 ? -12.638 -2.291 21.275 1.00 96.56 90 ASP A C 1
ATOM 690 O O . ASP A 1 90 ? -12.011 -2.572 20.250 1.00 96.56 90 ASP A O 1
ATOM 694 N N . ALA A 1 91 ? -13.035 -1.046 21.549 1.00 97.56 91 ALA A N 1
ATOM 695 C CA . ALA A 1 91 ? -12.751 0.089 20.683 1.00 97.56 91 ALA A CA 1
ATOM 696 C C . ALA A 1 91 ? -11.244 0.275 20.495 1.00 97.56 91 ALA A C 1
ATOM 698 O O . ALA A 1 91 ? -10.768 0.272 19.359 1.00 97.56 91 ALA A O 1
ATOM 699 N N . LYS A 1 92 ? -10.493 0.346 21.604 1.00 96.81 92 LYS A N 1
ATOM 700 C CA . LYS A 1 92 ? -9.027 0.481 21.587 1.00 96.81 92 LYS A CA 1
ATOM 701 C C . LYS A 1 92 ? -8.358 -0.660 20.829 1.00 96.81 92 LYS A C 1
ATOM 703 O O . LYS A 1 92 ? -7.468 -0.418 20.023 1.00 96.81 92 LYS A O 1
ATOM 708 N N . PHE A 1 93 ? -8.820 -1.894 21.019 1.00 95.06 93 PHE A N 1
ATOM 709 C CA . PHE A 1 93 ? -8.288 -3.038 20.281 1.00 95.06 93 PHE A CA 1
ATOM 710 C C . PHE A 1 93 ? -8.453 -2.883 18.760 1.00 95.06 93 PHE A C 1
ATOM 712 O O . PHE A 1 93 ? -7.500 -3.097 18.007 1.00 95.06 93 PHE A O 1
ATOM 719 N N . ILE A 1 94 ? -9.649 -2.501 18.295 1.00 95.38 94 ILE A N 1
ATOM 720 C CA . ILE A 1 94 ? -9.922 -2.317 16.862 1.00 95.38 94 ILE A CA 1
ATOM 721 C C . ILE A 1 94 ? -9.077 -1.164 16.305 1.00 95.38 94 ILE A C 1
ATOM 723 O O . ILE A 1 94 ? -8.432 -1.318 15.263 1.00 95.38 94 ILE A O 1
ATOM 727 N N . THR A 1 95 ? -9.047 -0.016 16.989 1.00 96.12 95 THR A N 1
ATOM 728 C CA . THR A 1 95 ? -8.314 1.164 16.513 1.00 96.12 95 THR A CA 1
ATOM 729 C C . THR A 1 95 ? -6.802 0.945 16.513 1.00 96.12 95 THR A C 1
ATOM 731 O O . THR A 1 95 ? -6.147 1.329 15.544 1.00 96.12 95 THR A O 1
ATOM 734 N N . GLU A 1 96 ? -6.230 0.290 17.527 1.00 94.38 96 GLU A N 1
ATOM 735 C CA . GLU A 1 96 ? -4.804 -0.063 17.568 1.00 94.38 96 GLU A CA 1
ATOM 736 C C . GLU A 1 96 ? -4.418 -0.999 16.426 1.00 94.38 96 GLU A C 1
ATOM 738 O O . GLU A 1 96 ? -3.402 -0.777 15.762 1.00 94.38 96 GLU A O 1
ATOM 743 N N . LYS A 1 97 ? -5.251 -2.003 16.132 1.00 92.56 97 LYS A N 1
ATOM 744 C CA . LYS A 1 97 ? -5.006 -2.930 15.020 1.00 92.56 97 LYS A CA 1
ATOM 745 C C . LYS A 1 97 ? -4.959 -2.199 13.676 1.00 92.56 97 LYS A C 1
ATOM 747 O O . LYS A 1 97 ? -4.060 -2.446 12.871 1.00 92.56 97 LYS A O 1
ATOM 752 N N . ILE A 1 98 ? -5.879 -1.256 13.456 1.00 94.38 98 ILE A N 1
ATOM 753 C CA . ILE A 1 98 ? -5.902 -0.413 12.251 1.00 94.38 98 ILE A CA 1
ATOM 754 C C . ILE A 1 98 ? -4.692 0.534 12.217 1.00 94.38 98 ILE A C 1
ATOM 756 O O . ILE A 1 98 ? -4.025 0.636 11.190 1.00 94.38 98 ILE A O 1
ATOM 760 N N . ARG A 1 99 ? -4.360 1.200 13.331 1.00 93.94 99 ARG A N 1
ATOM 761 C CA . ARG A 1 99 ? -3.201 2.110 13.423 1.00 93.94 99 ARG A CA 1
ATOM 762 C C . ARG A 1 99 ? -1.880 1.382 13.155 1.00 93.94 99 ARG A C 1
ATOM 764 O O . ARG A 1 99 ? -1.024 1.931 12.463 1.00 93.94 99 ARG A O 1
ATOM 771 N N . LYS A 1 100 ? -1.730 0.141 13.631 1.00 91.19 100 LYS A N 1
ATOM 772 C CA . LYS A 1 100 ? -0.561 -0.701 13.335 1.00 91.19 100 LYS A CA 1
ATOM 773 C C . LYS A 1 100 ? -0.454 -1.009 11.840 1.00 91.19 100 LYS A C 1
ATOM 775 O O . LYS A 1 100 ? 0.620 -0.849 11.265 1.00 91.19 100 LYS A O 1
ATOM 780 N N . ALA A 1 101 ? -1.569 -1.369 11.200 1.00 89.25 101 ALA A N 1
ATOM 781 C CA . ALA A 1 101 ? -1.607 -1.599 9.756 1.00 89.25 101 ALA A CA 1
ATOM 782 C C . ALA A 1 101 ? -1.224 -0.338 8.959 1.00 89.25 101 ALA A C 1
ATOM 784 O O . ALA A 1 101 ? -0.437 -0.425 8.018 1.00 89.25 101 ALA A O 1
ATOM 785 N N . ILE A 1 102 ? -1.696 0.843 9.378 1.00 93.56 102 ILE A N 1
ATOM 786 C CA . ILE A 1 102 ? -1.280 2.129 8.792 1.00 93.56 102 ILE A CA 1
ATOM 787 C C . ILE A 1 102 ? 0.238 2.328 8.921 1.00 93.56 102 ILE A C 1
ATOM 789 O O . ILE A 1 102 ? 0.872 2.775 7.968 1.00 93.56 102 ILE A O 1
ATOM 793 N N . GLY A 1 103 ? 0.831 1.995 10.074 1.00 89.38 103 GLY A N 1
ATOM 794 C CA . GLY A 1 103 ? 2.282 2.059 10.283 1.00 89.38 103 GLY A CA 1
ATOM 795 C C . GLY A 1 103 ? 3.055 1.248 9.241 1.00 89.38 103 GLY A C 1
ATOM 796 O O . GLY A 1 103 ? 3.894 1.796 8.528 1.00 89.38 103 GLY A O 1
ATOM 797 N N . TRP A 1 104 ? 2.691 -0.022 9.060 1.00 86.69 104 TRP A N 1
ATOM 798 C CA . TRP A 1 104 ? 3.321 -0.893 8.062 1.00 86.69 104 TRP A CA 1
ATOM 799 C C . TRP A 1 104 ? 3.156 -0.391 6.625 1.00 86.69 104 TRP A C 1
ATOM 801 O O . TRP A 1 104 ? 4.097 -0.464 5.831 1.00 86.69 104 TRP A O 1
ATOM 811 N N . ARG A 1 105 ? 1.982 0.153 6.281 1.00 91.31 105 ARG A N 1
ATOM 812 C CA . ARG A 1 105 ? 1.730 0.724 4.947 1.00 91.31 105 ARG A CA 1
ATOM 813 C C . ARG A 1 105 ? 2.554 1.992 4.712 1.00 91.31 105 ARG A C 1
ATOM 815 O O . ARG A 1 105 ? 3.097 2.168 3.623 1.00 91.31 105 ARG A O 1
ATOM 822 N N . LYS A 1 106 ? 2.739 2.838 5.733 1.00 93.06 106 LYS A N 1
ATOM 823 C CA . LYS A 1 106 ? 3.632 4.011 5.657 1.00 93.06 106 LYS A CA 1
ATOM 824 C C . LYS A 1 106 ? 5.086 3.613 5.413 1.00 93.06 106 LYS A C 1
ATOM 826 O O . LYS A 1 106 ? 5.723 4.197 4.540 1.00 93.06 106 LYS A O 1
ATOM 831 N N . GLU A 1 107 ? 5.584 2.603 6.120 1.00 88.81 107 GLU A N 1
ATOM 832 C CA . GLU A 1 107 ? 6.936 2.079 5.894 1.00 88.81 107 GLU A CA 1
ATOM 833 C C . GLU A 1 107 ? 7.093 1.471 4.493 1.00 88.81 107 GLU A C 1
ATOM 835 O O . GLU A 1 107 ? 8.136 1.627 3.860 1.00 88.81 107 GLU A O 1
ATOM 840 N N . ALA A 1 108 ? 6.066 0.776 3.989 1.00 86.00 108 ALA A N 1
ATOM 841 C CA . ALA A 1 108 ? 6.067 0.257 2.622 1.00 86.00 108 ALA A CA 1
ATOM 842 C C . ALA A 1 108 ? 6.140 1.389 1.590 1.00 86.00 108 ALA A C 1
ATOM 844 O O . ALA A 1 108 ? 6.983 1.338 0.695 1.00 86.00 108 ALA A O 1
ATOM 845 N N . ALA A 1 109 ? 5.334 2.439 1.764 1.00 91.25 109 ALA A N 1
ATOM 846 C CA . ALA A 1 109 ? 5.383 3.622 0.914 1.00 91.25 109 ALA A CA 1
ATOM 847 C C . ALA A 1 109 ? 6.768 4.292 0.950 1.00 91.25 109 ALA A C 1
ATOM 849 O O . ALA A 1 109 ? 7.292 4.689 -0.086 1.00 91.25 109 ALA A O 1
ATOM 850 N N . GLU A 1 110 ? 7.392 4.398 2.125 1.00 93.50 110 GLU A N 1
ATOM 851 C CA . GLU A 1 110 ? 8.72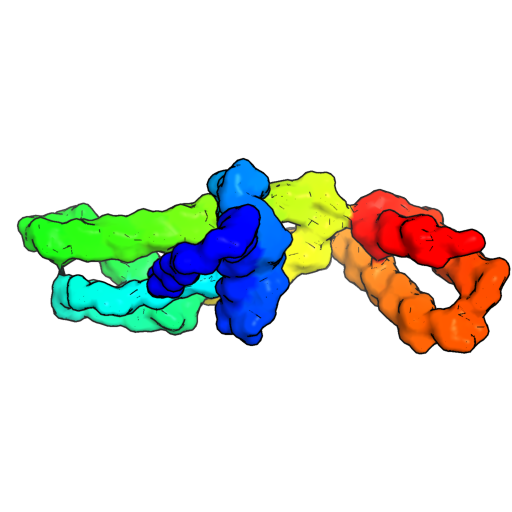8 4.983 2.268 1.00 93.50 110 GLU A CA 1
ATOM 852 C C . GLU A 1 110 ? 9.814 4.159 1.566 1.00 93.50 110 GLU A C 1
ATOM 854 O O . GLU A 1 110 ? 10.623 4.729 0.833 1.00 93.50 110 GLU A O 1
ATOM 859 N N . ARG A 1 111 ? 9.784 2.825 1.690 1.00 87.19 111 ARG A N 1
ATOM 860 C CA . ARG A 1 111 ? 10.678 1.944 0.920 1.00 87.19 111 ARG A CA 1
ATOM 861 C C . ARG A 1 111 ? 10.501 2.139 -0.583 1.00 87.19 111 ARG A C 1
ATOM 863 O O . ARG A 1 111 ? 11.481 2.387 -1.272 1.00 87.19 111 ARG A O 1
ATOM 870 N N . MET A 1 112 ? 9.262 2.148 -1.078 1.00 91.00 112 MET A N 1
ATOM 871 C CA . MET A 1 112 ? 8.990 2.369 -2.504 1.00 91.00 112 MET A CA 1
ATOM 872 C C . MET A 1 112 ? 9.492 3.736 -2.995 1.00 91.00 112 MET A C 1
ATOM 874 O O . MET A 1 112 ? 9.981 3.834 -4.119 1.00 91.00 112 MET A O 1
ATOM 878 N N . ARG A 1 113 ? 9.422 4.789 -2.164 1.00 92.38 113 ARG A N 1
ATOM 879 C CA . ARG A 1 113 ? 10.024 6.097 -2.489 1.00 9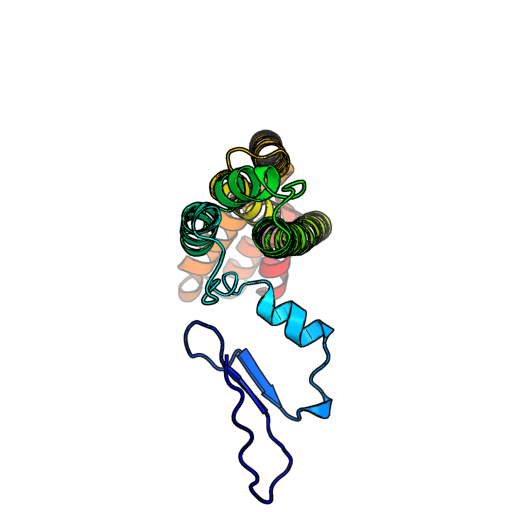2.38 113 ARG A CA 1
ATOM 880 C C . ARG A 1 113 ? 11.546 6.003 -2.601 1.00 92.38 113 ARG A C 1
ATOM 882 O O . ARG A 1 113 ? 12.105 6.531 -3.559 1.00 92.38 113 ARG A O 1
ATOM 889 N N . ASN A 1 114 ? 12.198 5.336 -1.650 1.00 88.38 114 ASN A N 1
ATOM 890 C CA . ASN A 1 114 ? 13.656 5.178 -1.630 1.00 88.38 114 ASN A CA 1
ATOM 891 C C . ASN A 1 114 ? 14.158 4.330 -2.803 1.00 88.38 114 ASN A C 1
ATOM 893 O O . ASN A 1 114 ? 15.171 4.657 -3.418 1.00 88.38 114 ASN A O 1
ATOM 897 N N . ASP A 1 115 ? 13.402 3.295 -3.157 1.00 85.94 115 ASP A N 1
ATOM 898 C CA . ASP A 1 115 ? 13.724 2.391 -4.255 1.00 85.94 115 ASP A CA 1
ATOM 899 C C . ASP A 1 115 ? 13.294 2.941 -5.622 1.00 85.94 115 ASP A C 1
ATOM 901 O O . ASP A 1 115 ? 13.534 2.298 -6.642 1.00 85.94 115 ASP A O 1
ATOM 905 N N . GLY A 1 116 ? 12.653 4.113 -5.682 1.00 87.81 116 GLY A N 1
ATOM 906 C CA . GLY A 1 116 ? 12.153 4.695 -6.929 1.00 87.81 116 GLY A CA 1
ATOM 907 C C . GLY A 1 116 ? 11.052 3.864 -7.600 1.00 87.81 116 GLY A C 1
ATOM 908 O O . GLY A 1 116 ? 10.855 3.950 -8.813 1.00 87.81 116 GLY A O 1
ATOM 909 N N . GLU A 1 117 ? 10.331 3.046 -6.832 1.00 88.75 117 GLU A N 1
ATOM 910 C CA . GLU A 1 117 ? 9.218 2.214 -7.293 1.00 88.75 117 GLU A CA 1
ATOM 911 C C . GLU A 1 117 ? 7.924 3.034 -7.425 1.00 88.75 117 GLU A C 1
ATOM 913 O O . GLU A 1 117 ? 6.898 2.742 -6.811 1.00 88.75 117 GLU A O 1
ATOM 918 N N . TRP A 1 118 ? 7.965 4.094 -8.238 1.00 94.88 118 TRP A N 1
ATOM 919 C CA . TRP A 1 118 ? 6.887 5.086 -8.334 1.00 94.88 118 TRP A CA 1
ATOM 920 C C . TRP A 1 118 ? 5.540 4.496 -8.776 1.00 94.88 118 TRP A C 1
ATOM 922 O O . TRP A 1 118 ? 4.494 4.973 -8.337 1.00 94.88 118 TRP A O 1
ATOM 932 N N . VAL A 1 119 ? 5.549 3.457 -9.618 1.00 93.00 119 VAL A N 1
ATOM 933 C CA . VAL A 1 119 ? 4.322 2.776 -10.069 1.00 93.00 119 VAL A CA 1
ATOM 934 C C . VAL A 1 119 ? 3.666 2.017 -8.917 1.00 93.00 119 VAL A C 1
ATOM 936 O O . VAL A 1 119 ? 2.498 2.263 -8.620 1.00 93.00 119 VAL A O 1
ATOM 939 N N . LYS A 1 120 ? 4.434 1.189 -8.200 1.00 91.62 120 LYS A N 1
ATOM 940 C CA . LYS A 1 120 ? 3.949 0.455 -7.021 1.00 91.62 120 LYS A CA 1
ATOM 941 C C . LYS A 1 120 ? 3.513 1.395 -5.899 1.00 91.62 120 LYS A C 1
ATOM 943 O O . LYS A 1 120 ? 2.492 1.154 -5.263 1.00 91.62 120 LYS A O 1
ATOM 948 N N . LEU A 1 121 ? 4.234 2.501 -5.689 1.00 94.50 121 LEU A N 1
ATOM 949 C CA . LEU A 1 121 ? 3.836 3.531 -4.727 1.00 94.50 121 LEU A CA 1
ATOM 950 C C . LEU A 1 121 ? 2.463 4.115 -5.075 1.00 94.50 121 LEU A C 1
ATOM 952 O O . LEU A 1 121 ? 1.608 4.246 -4.203 1.00 94.50 121 LEU A O 1
ATOM 956 N N . TYR A 1 122 ? 2.230 4.451 -6.345 1.00 96.62 122 TYR A N 1
ATOM 957 C CA . TYR A 1 122 ? 0.936 4.968 -6.788 1.00 96.62 122 TYR A CA 1
ATOM 958 C C . TYR A 1 122 ? -0.202 3.959 -6.574 1.00 96.62 122 TYR A C 1
ATOM 960 O O . TYR A 1 122 ? -1.292 4.346 -6.138 1.00 96.62 122 TYR A O 1
ATOM 968 N N . GLU A 1 123 ? 0.041 2.680 -6.865 1.00 94.81 123 GLU A N 1
ATOM 969 C CA . GLU A 1 123 ? -0.919 1.596 -6.636 1.00 94.81 123 GLU A CA 1
ATOM 970 C C . GLU A 1 123 ? -1.252 1.460 -5.148 1.00 94.81 123 GLU A C 1
ATOM 972 O O . GLU A 1 123 ? -2.425 1.561 -4.782 1.00 94.81 123 GLU A O 1
ATOM 977 N N . LEU A 1 124 ? -0.227 1.371 -4.294 1.00 94.88 124 LEU A N 1
ATOM 978 C CA . LEU A 1 124 ? -0.356 1.304 -2.837 1.00 94.88 124 LEU A CA 1
ATOM 979 C C . LEU A 1 124 ? -1.203 2.461 -2.290 1.00 94.88 124 LEU A C 1
ATOM 981 O O . LEU A 1 124 ? -2.188 2.242 -1.586 1.00 94.88 124 LEU A O 1
ATOM 985 N N . LEU A 1 125 ? -0.860 3.700 -2.660 1.00 97.12 125 LEU A N 1
ATOM 986 C CA . LEU A 1 125 ? -1.574 4.897 -2.209 1.00 97.12 125 LEU A CA 1
ATOM 987 C C . LEU A 1 125 ? -3.024 4.927 -2.713 1.00 97.12 125 LEU A C 1
ATOM 989 O O . LEU A 1 125 ? -3.916 5.392 -2.004 1.00 97.12 125 LEU A O 1
ATOM 993 N N . THR A 1 126 ? -3.285 4.428 -3.924 1.00 96.69 126 THR A N 1
ATOM 994 C CA . THR A 1 126 ? -4.642 4.361 -4.490 1.00 96.69 126 THR A CA 1
ATOM 995 C C . THR A 1 126 ? -5.499 3.303 -3.796 1.00 96.69 126 THR A C 1
ATOM 997 O O . THR A 1 126 ? -6.701 3.509 -3.603 1.00 96.69 126 THR A O 1
ATOM 1000 N N . GLU A 1 127 ? -4.909 2.168 -3.425 1.00 95.19 127 GLU A N 1
ATOM 1001 C CA . GLU A 1 127 ? -5.566 1.153 -2.602 1.00 95.19 127 GLU A CA 1
ATOM 1002 C C . GLU A 1 127 ? -5.847 1.679 -1.195 1.00 95.19 127 GLU A C 1
ATOM 1004 O O . GLU A 1 127 ? -6.976 1.563 -0.712 1.00 95.19 127 GLU A O 1
ATOM 1009 N N . ASP A 1 128 ? -4.861 2.327 -0.571 1.00 95.75 128 ASP A N 1
ATOM 1010 C CA . ASP A 1 128 ? -5.003 2.896 0.769 1.00 95.75 128 ASP A CA 1
ATOM 1011 C C . ASP A 1 128 ? -6.043 4.006 0.819 1.00 95.75 128 ASP A C 1
ATOM 1013 O O . ASP A 1 128 ? -6.876 4.022 1.723 1.00 95.75 128 ASP A O 1
ATOM 1017 N N . ALA A 1 129 ? -6.087 4.872 -0.193 1.00 97.00 129 ALA A N 1
ATOM 1018 C CA . ALA A 1 129 ? -7.122 5.892 -0.321 1.00 97.00 129 ALA A CA 1
ATOM 1019 C C . ALA A 1 129 ? -8.545 5.306 -0.307 1.00 97.00 129 ALA A C 1
ATOM 1021 O O . ALA A 1 129 ? -9.471 5.956 0.170 1.00 97.00 129 ALA A O 1
ATOM 1022 N N . LYS A 1 130 ? -8.736 4.086 -0.830 1.00 95.31 130 LYS A N 1
ATOM 1023 C CA . LYS A 1 130 ? -10.040 3.402 -0.835 1.00 95.31 130 LYS A CA 1
ATOM 1024 C C . LYS A 1 130 ? -10.309 2.671 0.477 1.00 95.31 130 LYS A C 1
ATOM 1026 O O . LYS A 1 130 ? -11.418 2.739 0.998 1.00 95.31 130 LYS A O 1
ATOM 1031 N N . ALA A 1 131 ? -9.323 1.937 0.987 1.00 94.69 131 ALA A N 1
ATOM 1032 C CA . ALA A 1 131 ? -9.483 1.116 2.186 1.00 94.69 131 ALA A CA 1
ATOM 1033 C C . ALA A 1 131 ? -9.608 1.975 3.457 1.00 94.69 131 ALA A C 1
ATOM 1035 O O . ALA A 1 131 ? -10.381 1.662 4.365 1.00 94.69 131 ALA A O 1
ATOM 1036 N N . TYR A 1 132 ? -8.888 3.094 3.496 1.00 96.69 132 TYR A N 1
ATOM 1037 C CA . TYR A 1 132 ? -8.862 4.052 4.599 1.00 96.69 132 TYR A CA 1
ATOM 1038 C C . TYR A 1 132 ? -9.687 5.315 4.309 1.00 96.69 132 TYR A C 1
ATOM 1040 O O . TYR A 1 132 ? -9.452 6.358 4.914 1.00 96.69 132 TYR A O 1
ATOM 1048 N N . ASP A 1 133 ? -10.671 5.218 3.411 1.00 93.00 133 ASP A N 1
ATOM 1049 C CA . ASP A 1 133 ? -11.651 6.281 3.166 1.00 93.00 133 ASP A CA 1
ATOM 1050 C C . ASP A 1 133 ? -12.359 6.696 4.468 1.00 93.00 133 ASP A C 1
ATOM 1052 O O . ASP A 1 133 ? -12.556 5.873 5.364 1.00 93.00 133 ASP A O 1
ATOM 1056 N N . ASP A 1 134 ? -12.753 7.964 4.572 1.00 91.38 134 ASP A N 1
ATOM 1057 C CA . ASP A 1 134 ? -13.290 8.588 5.794 1.00 91.38 134 ASP A CA 1
ATOM 1058 C C . ASP A 1 134 ? -12.285 8.766 6.961 1.00 91.38 134 ASP A C 1
ATOM 1060 O O . ASP A 1 134 ? -12.707 9.009 8.098 1.00 91.38 134 ASP A O 1
ATOM 1064 N N . CYS A 1 135 ? -10.966 8.697 6.726 1.00 93.81 135 CYS A N 1
ATOM 1065 C CA . CYS A 1 135 ? -9.960 9.073 7.730 1.00 93.81 135 CYS A CA 1
ATOM 1066 C C . CYS A 1 135 ? -8.800 9.913 7.161 1.00 93.81 135 CYS A C 1
ATOM 1068 O O . CYS A 1 135 ? -8.574 9.969 5.953 1.00 93.81 135 CYS A O 1
ATOM 1070 N N . GLU A 1 136 ? -8.045 10.573 8.049 1.00 96.38 136 GLU A N 1
ATOM 1071 C CA . GLU A 1 136 ? -6.943 11.477 7.677 1.00 96.38 136 GLU A CA 1
ATOM 1072 C C . GLU A 1 136 ? -5.869 10.781 6.828 1.00 96.38 136 GLU A C 1
ATOM 1074 O O . GLU A 1 136 ? -5.369 11.352 5.861 1.00 96.38 136 GLU A O 1
ATOM 1079 N N . TYR A 1 137 ? -5.548 9.525 7.151 1.00 96.88 137 TYR A N 1
ATOM 1080 C CA . TYR A 1 137 ? -4.571 8.746 6.397 1.00 96.88 137 TYR A CA 1
ATOM 1081 C C . TYR A 1 137 ? -5.037 8.460 4.962 1.00 96.88 137 TYR A C 1
ATOM 1083 O O . TYR A 1 137 ? -4.269 8.685 4.030 1.00 96.88 137 TYR A O 1
ATOM 1091 N N . GLY A 1 138 ? -6.291 8.035 4.764 1.00 97.31 138 GLY A N 1
ATOM 1092 C CA . GLY A 1 138 ? -6.826 7.782 3.424 1.00 97.31 138 GLY A CA 1
ATOM 1093 C C . GLY A 1 138 ? -6.876 9.043 2.561 1.00 97.31 138 GLY A C 1
ATOM 1094 O O . GLY A 1 138 ? -6.493 9.003 1.392 1.00 97.31 138 GLY A O 1
ATOM 1095 N N . GLU A 1 139 ? -7.257 10.186 3.139 1.00 97.75 139 GLU A N 1
ATOM 1096 C CA . GLU A 1 139 ? -7.237 11.472 2.428 1.00 97.75 139 GLU A CA 1
ATOM 1097 C C . GLU A 1 139 ? -5.809 11.922 2.075 1.00 97.75 139 GLU A C 1
ATOM 1099 O O . GLU A 1 139 ? -5.574 12.414 0.965 1.00 97.75 139 GLU A O 1
ATOM 1104 N N . ALA A 1 140 ? -4.832 11.692 2.960 1.00 97.94 140 ALA A N 1
ATOM 1105 C CA . ALA A 1 140 ? -3.423 11.934 2.658 1.00 97.94 140 ALA A CA 1
ATOM 1106 C C . ALA A 1 140 ? -2.934 11.053 1.493 1.00 97.94 140 ALA A C 1
ATOM 1108 O O . ALA A 1 140 ? -2.349 11.577 0.544 1.00 97.94 140 ALA A O 1
ATOM 1109 N N . CYS A 1 141 ? -3.245 9.751 1.505 1.00 97.81 141 CYS A N 1
ATOM 1110 C CA . CYS A 1 141 ? -2.904 8.830 0.417 1.00 97.81 141 CYS A CA 1
ATOM 1111 C C . CYS A 1 141 ? -3.551 9.235 -0.911 1.00 97.81 141 CYS A C 1
ATOM 1113 O O . CYS A 1 141 ? -2.895 9.246 -1.950 1.00 97.81 141 CYS A O 1
ATOM 1115 N N . LYS A 1 142 ? -4.826 9.628 -0.885 1.00 98.19 142 LYS A N 1
ATOM 1116 C CA . LYS A 1 142 ? -5.571 10.093 -2.063 1.00 98.19 142 LYS A CA 1
ATOM 1117 C C . LYS A 1 142 ? -4.943 11.336 -2.684 1.00 98.19 142 LYS A C 1
ATOM 1119 O O . LYS A 1 142 ? -4.834 11.427 -3.909 1.00 98.19 142 LYS A O 1
ATOM 1124 N N . LYS A 1 143 ? -4.542 12.293 -1.843 1.00 98.19 143 LYS A N 1
ATOM 1125 C CA . LYS A 1 143 ? -3.851 13.506 -2.281 1.00 98.19 143 LYS A CA 1
ATOM 1126 C C . LYS A 1 143 ? -2.485 13.167 -2.871 1.00 98.19 143 LYS A C 1
ATOM 1128 O O . LYS A 1 143 ? -2.213 13.561 -4.000 1.00 98.19 143 LYS A O 1
ATOM 1133 N N . GLU A 1 144 ? -1.676 12.387 -2.160 1.00 97.81 144 GLU A N 1
ATOM 1134 C CA . GLU A 1 144 ? -0.341 12.003 -2.623 1.00 97.81 144 GLU A CA 1
ATOM 1135 C C . GLU A 1 144 ? -0.398 11.218 -3.939 1.00 97.81 144 GLU A C 1
ATOM 1137 O O . GLU A 1 144 ? 0.343 11.532 -4.864 1.00 97.81 144 GLU A O 1
ATOM 1142 N N . ALA A 1 145 ? -1.324 10.265 -4.085 1.00 97.81 145 ALA A N 1
ATOM 1143 C CA . ALA A 1 145 ? -1.513 9.534 -5.338 1.00 97.81 145 ALA A CA 1
ATOM 1144 C C . ALA A 1 145 ? -1.846 10.479 -6.503 1.00 97.81 145 ALA A C 1
ATOM 1146 O O . ALA A 1 145 ? -1.339 10.314 -7.615 1.00 97.81 145 ALA A O 1
ATOM 1147 N N . LYS A 1 146 ? -2.699 11.484 -6.265 1.00 97.94 146 LYS A N 1
ATOM 1148 C CA . LYS A 1 146 ? -3.051 12.488 -7.277 1.00 97.94 146 LYS A CA 1
ATOM 1149 C C . LYS A 1 146 ? -1.840 13.332 -7.675 1.00 97.94 146 LYS A C 1
ATOM 1151 O O . LYS A 1 146 ? -1.652 13.554 -8.871 1.00 97.94 146 LYS A O 1
ATOM 1156 N N . ASP A 1 147 ? -1.057 13.777 -6.698 1.00 97.69 147 ASP A N 1
ATOM 1157 C CA . ASP A 1 147 ? 0.136 14.592 -6.924 1.00 97.69 147 ASP A CA 1
ATOM 1158 C C . ASP A 1 147 ? 1.196 13.774 -7.683 1.00 97.69 147 ASP A C 1
ATOM 1160 O O . ASP A 1 147 ? 1.612 14.177 -8.770 1.00 97.69 147 ASP A O 1
ATOM 1164 N N . LEU A 1 148 ? 1.508 12.560 -7.211 1.00 96.94 148 LEU A N 1
ATOM 1165 C CA . LEU A 1 148 ? 2.454 11.626 -7.833 1.00 96.94 148 LEU A CA 1
ATOM 1166 C C . LEU A 1 148 ? 2.101 11.324 -9.293 1.00 96.94 148 LEU A C 1
ATOM 1168 O O . LEU A 1 148 ? 2.973 11.332 -10.156 1.00 96.94 148 LEU A O 1
ATOM 1172 N N . LYS A 1 149 ? 0.815 11.123 -9.606 1.00 95.31 149 LYS A N 1
ATOM 1173 C CA . LYS A 1 149 ? 0.356 10.882 -10.985 1.00 95.31 149 LYS A CA 1
ATOM 1174 C C . LYS A 1 149 ? 0.709 12.025 -11.946 1.00 95.31 149 LYS A C 1
ATOM 1176 O O . LYS A 1 149 ? 0.843 11.805 -13.152 1.00 95.31 149 LYS A O 1
ATOM 1181 N N . GLY A 1 150 ? 0.805 13.250 -11.431 1.00 94.75 150 GLY A N 1
ATOM 1182 C CA . GLY A 1 150 ? 1.170 14.439 -12.196 1.00 94.75 150 GLY A CA 1
ATOM 1183 C C . GLY A 1 150 ? 2.673 14.599 -12.424 1.00 94.75 150 GLY A C 1
ATOM 1184 O O . GLY A 1 150 ? 3.062 15.342 -13.329 1.00 94.75 150 GLY A O 1
ATOM 1185 N N . GLU A 1 151 ? 3.508 13.900 -11.658 1.00 96.00 151 GLU A N 1
ATOM 1186 C CA . GLU A 1 151 ? 4.960 14.059 -11.670 1.00 96.00 151 GLU A CA 1
ATOM 1187 C C . GLU A 1 151 ? 5.632 13.273 -12.799 1.00 96.00 151 GLU A C 1
ATOM 1189 O O . GLU A 1 151 ? 5.216 12.173 -13.171 1.00 96.00 151 GLU A O 1
ATOM 1194 N N . ASP A 1 152 ? 6.722 13.825 -13.329 1.00 95.62 152 ASP A N 1
ATOM 1195 C CA . ASP A 1 152 ? 7.432 13.214 -14.454 1.00 95.62 152 ASP A CA 1
ATOM 1196 C C . ASP A 1 152 ? 8.125 11.910 -14.056 1.00 95.62 152 ASP A C 1
ATOM 1198 O O . ASP A 1 152 ? 8.030 10.940 -14.795 1.00 95.62 152 ASP A O 1
ATOM 1202 N N . ARG A 1 153 ? 8.665 11.807 -12.832 1.00 92.94 153 ARG A N 1
ATOM 1203 C CA . ARG A 1 153 ? 9.256 10.553 -12.320 1.00 92.94 153 ARG A CA 1
ATOM 1204 C C . ARG A 1 153 ? 8.286 9.366 -12.350 1.00 92.94 153 ARG A C 1
ATOM 1206 O O . ARG A 1 153 ? 8.694 8.242 -12.632 1.00 92.94 153 ARG A O 1
ATOM 1213 N N . TYR A 1 154 ? 6.999 9.608 -12.095 1.00 96.06 154 TYR A N 1
ATOM 1214 C CA . TYR A 1 154 ? 5.968 8.578 -12.199 1.00 96.06 154 TYR A CA 1
ATOM 1215 C C . TYR A 1 154 ? 5.663 8.248 -13.663 1.00 96.06 154 TYR A C 1
ATOM 1217 O O . TYR A 1 154 ? 5.624 7.075 -14.031 1.00 96.06 154 TYR A O 1
ATOM 1225 N N . LYS A 1 155 ? 5.483 9.264 -14.518 1.00 96.06 155 LYS A N 1
ATOM 1226 C CA . LYS A 1 155 ? 5.223 9.058 -15.956 1.00 96.06 155 LYS A CA 1
ATOM 1227 C C . LYS A 1 155 ? 6.366 8.310 -16.639 1.00 96.06 155 LYS A C 1
ATOM 1229 O O . LYS A 1 155 ? 6.103 7.426 -17.452 1.00 96.06 155 LYS A O 1
ATOM 1234 N N . ASP A 1 156 ? 7.601 8.641 -16.286 1.00 94.94 156 ASP A N 1
ATOM 1235 C CA . ASP A 1 156 ? 8.811 7.994 -16.777 1.00 94.94 156 ASP A CA 1
ATOM 1236 C C . ASP A 1 156 ? 8.881 6.545 -16.309 1.00 94.94 156 ASP A C 1
ATOM 1238 O O . ASP A 1 156 ? 9.120 5.668 -17.131 1.00 94.94 156 ASP A O 1
ATOM 1242 N N . ALA A 1 157 ? 8.572 6.262 -15.038 1.00 94.56 157 ALA A N 1
ATOM 1243 C CA . ALA A 1 157 ? 8.485 4.888 -14.548 1.00 94.56 157 ALA A CA 1
ATOM 1244 C C . ALA A 1 157 ? 7.417 4.072 -15.300 1.00 94.56 157 ALA A C 1
ATOM 1246 O O . ALA A 1 157 ? 7.709 2.979 -15.777 1.00 94.56 157 ALA A O 1
ATOM 1247 N N . VAL A 1 158 ? 6.218 4.631 -15.514 1.00 96.06 158 VAL A N 1
ATOM 1248 C CA . VAL A 1 158 ? 5.158 3.984 -16.314 1.00 96.06 158 VAL A CA 1
ATOM 1249 C C . VAL A 1 158 ? 5.607 3.743 -17.760 1.00 96.06 158 VAL A C 1
ATOM 1251 O O . VAL A 1 158 ? 5.282 2.715 -18.357 1.00 96.06 158 VAL A O 1
ATOM 1254 N N . ALA A 1 159 ? 6.314 4.698 -18.364 1.00 96.12 159 ALA A N 1
ATOM 1255 C CA . ALA A 1 159 ? 6.805 4.564 -19.730 1.00 96.12 159 ALA A CA 1
ATOM 1256 C C . ALA A 1 159 ? 7.929 3.522 -19.839 1.00 96.12 159 ALA A C 1
ATOM 1258 O O . ALA A 1 159 ? 7.945 2.754 -20.805 1.00 96.12 159 ALA A O 1
ATOM 1259 N N . ALA A 1 160 ? 8.823 3.475 -18.851 1.00 94.69 160 ALA A N 1
ATOM 1260 C CA . ALA A 1 160 ? 9.901 2.502 -18.754 1.00 94.69 160 ALA A CA 1
ATOM 1261 C C . ALA A 1 160 ? 9.352 1.079 -18.589 1.00 94.69 160 ALA A C 1
ATOM 1263 O O . ALA A 1 160 ? 9.743 0.196 -19.353 1.00 94.69 160 ALA A O 1
ATOM 1264 N N . ASP A 1 161 ? 8.384 0.877 -17.687 1.00 93.62 161 ASP A N 1
ATOM 1265 C CA . ASP A 1 161 ? 7.725 -0.420 -17.477 1.00 93.62 161 ASP A CA 1
ATOM 1266 C C . ASP A 1 161 ? 7.050 -0.913 -18.762 1.00 93.62 161 ASP A C 1
ATOM 1268 O O . ASP A 1 161 ? 7.282 -2.042 -19.187 1.00 93.62 161 ASP A O 1
ATOM 1272 N N . LYS A 1 162 ? 6.302 -0.046 -19.460 1.00 94.56 162 LYS A N 1
ATOM 1273 C CA . LYS A 1 162 ? 5.675 -0.392 -20.751 1.00 94.56 162 LYS A CA 1
ATOM 1274 C C . LYS A 1 162 ? 6.682 -0.719 -21.849 1.00 94.56 162 LYS A C 1
ATOM 1276 O O . LYS A 1 162 ? 6.381 -1.502 -22.748 1.00 94.56 162 LYS A O 1
ATOM 1281 N N . MET A 1 163 ? 7.833 -0.049 -21.859 1.00 94.25 163 MET A N 1
ATOM 1282 C CA . MET A 1 163 ? 8.876 -0.330 -22.844 1.00 94.25 163 MET A CA 1
ATOM 1283 C C . MET A 1 163 ? 9.522 -1.683 -22.552 1.00 94.25 163 MET A C 1
ATOM 1285 O O . MET A 1 163 ? 9.672 -2.486 -23.470 1.00 94.25 163 MET A O 1
ATOM 1289 N N . LEU A 1 164 ? 9.824 -1.960 -21.282 1.00 92.69 164 LEU A N 1
ATOM 1290 C CA . LEU A 1 164 ? 10.372 -3.241 -20.862 1.00 92.69 164 LEU A CA 1
ATOM 1291 C C .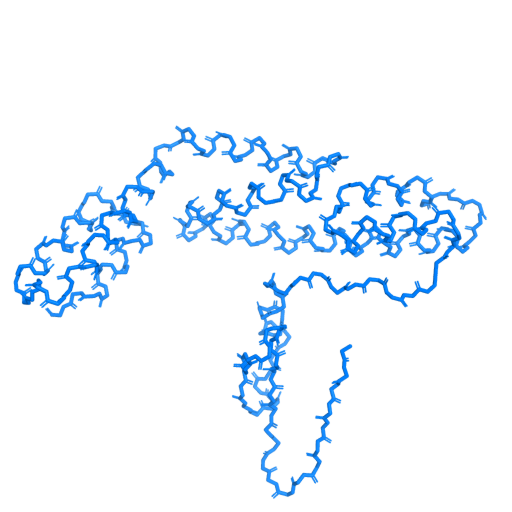 LEU A 1 164 ? 9.391 -4.395 -21.109 1.00 92.69 164 LEU A C 1
ATOM 1293 O O . LEU A 1 164 ? 9.809 -5.416 -21.640 1.00 92.69 164 LEU A O 1
ATOM 1297 N N . GLU A 1 165 ? 8.102 -4.218 -20.806 1.00 93.19 165 GLU A N 1
ATOM 1298 C CA . GLU A 1 165 ? 7.046 -5.213 -21.051 1.00 93.19 165 GLU A CA 1
ATOM 1299 C C . GLU A 1 165 ? 7.006 -5.640 -22.527 1.00 93.19 165 GLU A C 1
ATOM 1301 O O . GLU A 1 165 ? 7.066 -6.827 -22.845 1.00 93.19 165 GLU A O 1
ATOM 1306 N N . LYS A 1 166 ? 7.043 -4.670 -23.450 1.00 91.56 166 LYS A N 1
ATOM 1307 C CA . LYS A 1 166 ? 7.090 -4.947 -24.896 1.00 91.56 166 LYS A CA 1
ATOM 1308 C C . LYS A 1 166 ? 8.339 -5.709 -25.327 1.00 91.56 166 LYS A C 1
ATOM 1310 O O . LYS A 1 166 ? 8.267 -6.521 -26.247 1.00 91.56 166 LYS A O 1
ATOM 1315 N N . ILE A 1 167 ? 9.486 -5.429 -24.709 1.00 90.94 167 ILE A N 1
ATOM 1316 C CA . ILE A 1 167 ? 10.721 -6.174 -24.980 1.00 90.94 167 ILE A CA 1
ATOM 1317 C C . ILE A 1 167 ? 10.567 -7.605 -24.463 1.00 90.94 167 ILE A C 1
ATOM 1319 O O . ILE A 1 167 ? 10.879 -8.550 -25.188 1.00 90.94 167 ILE A O 1
ATOM 1323 N N . THR A 1 168 ? 10.027 -7.771 -23.250 1.00 87.50 168 THR A N 1
ATOM 1324 C CA . THR A 1 168 ? 9.810 -9.091 -22.649 1.00 87.50 168 THR A CA 1
ATOM 1325 C C . THR A 1 168 ? 8.818 -9.948 -23.439 1.00 87.50 168 THR A C 1
ATOM 1327 O O . THR A 1 168 ? 9.081 -11.130 -23.651 1.00 87.50 168 THR A O 1
ATOM 1330 N N . ASP A 1 169 ? 7.759 -9.351 -23.992 1.00 88.94 169 ASP A N 1
ATOM 1331 C CA . ASP A 1 169 ? 6.775 -10.022 -24.861 1.00 88.94 169 ASP A CA 1
ATOM 1332 C C . ASP A 1 169 ? 7.363 -10.500 -26.201 1.00 88.94 169 ASP A C 1
ATOM 1334 O O . ASP A 1 169 ? 6.753 -11.280 -26.942 1.00 88.94 169 ASP A O 1
ATOM 1338 N N . HIS A 1 170 ? 8.554 -10.019 -26.553 1.00 86.75 170 HIS A N 1
ATOM 1339 C CA . HIS A 1 170 ? 9.239 -10.345 -27.797 1.00 86.75 170 HIS A CA 1
ATOM 1340 C C . HIS A 1 170 ? 10.562 -11.086 -27.587 1.00 86.75 170 HIS A C 1
ATOM 1342 O O . HIS A 1 170 ? 11.296 -11.267 -28.559 1.00 86.75 170 HIS A O 1
ATOM 1348 N N . LEU A 1 171 ? 10.841 -11.597 -26.380 1.00 82.31 171 LEU A N 1
ATOM 1349 C CA . LEU A 1 171 ? 12.074 -12.342 -26.069 1.00 82.31 171 LEU A CA 1
ATOM 1350 C C . LEU A 1 171 ? 12.289 -13.581 -26.948 1.00 82.31 171 LEU A C 1
ATOM 1352 O O . LEU A 1 171 ? 13.423 -13.926 -27.273 1.00 82.31 171 LEU A O 1
ATOM 1356 N N . ASP A 1 172 ? 11.218 -14.230 -27.405 1.00 81.75 172 ASP A N 1
ATOM 1357 C CA . ASP A 1 172 ? 11.343 -15.379 -28.310 1.00 81.75 172 ASP A CA 1
ATOM 1358 C C . ASP A 1 172 ? 11.888 -14.987 -29.694 1.00 81.75 172 ASP A C 1
ATOM 1360 O O . ASP A 1 172 ? 12.493 -15.811 -30.389 1.00 81.75 172 ASP A O 1
ATOM 1364 N N . ARG A 1 173 ? 11.681 -13.724 -30.093 1.00 82.50 173 ARG A N 1
ATOM 1365 C CA . ARG A 1 173 ? 12.047 -13.167 -31.405 1.00 82.50 173 ARG A CA 1
ATOM 1366 C C . ARG A 1 173 ? 13.308 -12.304 -31.350 1.00 82.50 173 ARG A C 1
ATOM 1368 O O . ARG A 1 173 ? 14.069 -12.296 -32.313 1.00 82.50 173 ARG A O 1
ATOM 1375 N N . LEU A 1 174 ? 13.525 -11.585 -30.251 1.00 80.38 174 LEU A N 1
ATOM 1376 C CA . LEU A 1 174 ? 14.685 -10.729 -30.016 1.00 80.38 174 LEU A CA 1
ATOM 1377 C C . LEU A 1 174 ? 15.754 -11.518 -29.259 1.00 80.38 174 LEU A C 1
ATOM 1379 O O . LEU A 1 174 ? 15.544 -11.918 -28.119 1.00 80.38 174 LEU A O 1
ATOM 1383 N N . LYS A 1 175 ? 16.913 -11.739 -29.887 1.00 82.44 175 LYS A N 1
ATOM 1384 C CA . LYS A 1 175 ? 18.049 -12.453 -29.282 1.00 82.44 175 LYS A CA 1
ATOM 1385 C C . LYS A 1 175 ? 19.365 -11.750 -29.590 1.00 82.44 175 LYS A C 1
ATOM 1387 O O . LYS A 1 175 ? 19.479 -11.058 -30.603 1.00 82.44 175 LYS A O 1
ATOM 1392 N N . GLY A 1 176 ? 20.358 -11.964 -28.729 1.00 85.31 176 GLY A N 1
ATOM 1393 C CA . GLY A 1 176 ? 21.706 -11.423 -28.895 1.00 85.31 176 GLY A CA 1
ATOM 1394 C C . GLY A 1 176 ? 21.714 -9.895 -28.962 1.00 85.31 176 GLY A C 1
ATOM 1395 O O . GLY A 1 176 ? 21.028 -9.228 -28.190 1.00 85.31 176 GLY A O 1
ATOM 1396 N N . GLU A 1 177 ? 22.457 -9.337 -29.916 1.00 87.75 177 GLU A N 1
ATOM 1397 C CA . GLU A 1 177 ? 22.655 -7.887 -30.046 1.00 87.75 177 GLU A CA 1
ATOM 1398 C C . GLU A 1 177 ? 21.352 -7.094 -30.206 1.00 87.75 177 GLU A C 1
ATOM 1400 O O . GLU A 1 177 ? 21.238 -6.001 -29.658 1.00 87.75 177 GLU A O 1
ATOM 1405 N N . ALA A 1 178 ? 20.346 -7.644 -30.896 1.00 88.06 178 ALA A N 1
ATOM 1406 C CA . ALA A 1 178 ? 19.065 -6.962 -31.083 1.00 88.06 178 ALA A CA 1
ATOM 1407 C C . ALA A 1 178 ? 18.300 -6.793 -29.760 1.00 88.06 178 ALA A C 1
ATOM 1409 O O . ALA A 1 178 ? 17.701 -5.747 -29.524 1.00 88.06 178 ALA A O 1
ATOM 1410 N N . LEU A 1 179 ? 18.350 -7.803 -28.884 1.00 89.88 179 LEU A N 1
ATOM 1411 C CA . LEU A 1 179 ? 17.769 -7.717 -27.544 1.00 89.88 179 LEU A CA 1
ATOM 1412 C C . LEU A 1 179 ? 18.541 -6.709 -26.689 1.00 89.88 179 LEU A C 1
ATOM 1414 O O . LEU A 1 179 ? 17.935 -5.819 -26.099 1.00 89.88 179 LEU A O 1
ATOM 1418 N N . ASN A 1 180 ? 19.873 -6.811 -26.675 1.00 91.69 180 ASN A N 1
ATOM 1419 C CA . ASN A 1 180 ? 20.724 -5.905 -25.903 1.00 91.69 180 ASN A CA 1
ATOM 1420 C C . ASN A 1 180 ? 20.528 -4.438 -26.324 1.00 91.69 180 ASN A C 1
ATOM 1422 O O . ASN A 1 180 ? 20.456 -3.573 -25.456 1.00 91.69 180 ASN A O 1
ATOM 1426 N N . HIS A 1 181 ? 20.355 -4.166 -27.623 1.00 92.44 181 HIS A N 1
ATOM 1427 C CA . HIS A 1 181 ? 20.083 -2.821 -28.133 1.00 92.44 181 HIS A CA 1
ATOM 1428 C C . HIS A 1 181 ? 18.741 -2.247 -27.649 1.00 92.44 181 HIS A C 1
ATOM 1430 O O . HIS A 1 181 ? 18.662 -1.068 -27.309 1.00 92.44 181 HIS A O 1
ATOM 1436 N N . GLU A 1 182 ? 17.675 -3.052 -27.603 1.00 92.88 182 GLU A N 1
ATOM 1437 C CA . GLU A 1 182 ? 16.386 -2.588 -27.071 1.00 92.88 182 GLU A CA 1
ATOM 1438 C C . GLU A 1 182 ? 16.434 -2.382 -25.549 1.00 92.88 182 GLU A C 1
ATOM 1440 O O . GLU A 1 182 ? 15.868 -1.410 -25.046 1.00 92.88 182 GLU A O 1
ATOM 1445 N N . LEU A 1 183 ? 17.152 -3.239 -24.815 1.00 93.81 183 LEU A N 1
ATOM 1446 C CA . LEU A 1 183 ? 17.371 -3.063 -23.375 1.00 93.81 183 LEU A CA 1
ATOM 1447 C C . LEU A 1 183 ? 18.165 -1.779 -23.078 1.00 93.81 183 LEU A C 1
ATOM 1449 O O . LEU A 1 183 ? 17.806 -1.048 -22.154 1.00 93.81 183 LEU A O 1
ATOM 1453 N N . ASP A 1 184 ? 19.170 -1.448 -23.897 1.00 95.12 184 ASP A N 1
ATOM 1454 C CA . ASP A 1 184 ? 19.940 -0.203 -23.767 1.00 95.12 184 ASP A CA 1
ATOM 1455 C C . ASP A 1 184 ? 19.066 1.044 -23.906 1.00 95.12 184 ASP A C 1
ATOM 1457 O O . ASP A 1 184 ? 19.210 1.985 -23.128 1.00 95.12 184 ASP A O 1
ATOM 1461 N N . LYS A 1 185 ? 18.072 1.028 -24.801 1.00 94.94 185 LYS A N 1
ATOM 1462 C CA . LYS A 1 185 ? 17.122 2.147 -24.920 1.00 94.94 185 LYS A CA 1
ATOM 1463 C C . LYS A 1 185 ? 16.346 2.391 -23.629 1.00 94.94 185 LYS A C 1
ATOM 1465 O O . LYS A 1 185 ? 16.094 3.547 -23.298 1.00 94.94 185 LYS A O 1
ATOM 1470 N N . VAL A 1 186 ? 15.956 1.339 -22.904 1.00 94.81 186 VAL A N 1
ATOM 1471 C CA . VAL A 1 186 ? 15.267 1.486 -21.608 1.00 94.81 186 VAL A CA 1
ATOM 1472 C C . VAL A 1 186 ? 16.209 2.110 -20.581 1.00 94.81 186 VAL A C 1
ATOM 1474 O O . VAL A 1 186 ? 15.816 3.044 -19.880 1.00 94.81 186 VAL A O 1
ATOM 1477 N N . ILE A 1 187 ? 17.449 1.619 -20.520 1.00 95.19 187 ILE A N 1
ATOM 1478 C CA . ILE A 1 187 ? 18.467 2.059 -19.557 1.00 95.19 187 ILE A CA 1
ATOM 1479 C C . ILE A 1 187 ? 18.836 3.530 -19.778 1.00 95.19 187 ILE A C 1
ATOM 1481 O O . ILE A 1 187 ? 18.845 4.309 -18.826 1.00 95.19 187 ILE A O 1
ATOM 1485 N N . GLU A 1 188 ? 19.107 3.915 -21.025 1.00 95.50 188 GLU A N 1
ATOM 1486 C CA . GLU A 1 188 ? 19.519 5.275 -21.387 1.00 95.50 188 GLU A CA 1
ATOM 1487 C C . GLU A 1 188 ? 18.380 6.283 -21.245 1.00 95.50 188 GLU A C 1
ATOM 1489 O O . GLU A 1 188 ? 18.593 7.410 -20.795 1.00 95.50 188 GLU A O 1
ATOM 1494 N N . LYS A 1 189 ? 17.162 5.893 -21.637 1.00 95.38 189 LYS A N 1
ATOM 1495 C CA . LYS A 1 189 ? 16.017 6.807 -21.657 1.00 95.38 189 LYS A CA 1
ATOM 1496 C C . LYS A 1 189 ? 15.389 7.004 -20.282 1.00 95.38 189 LYS A C 1
ATOM 1498 O O . LYS A 1 189 ? 14.861 8.081 -20.017 1.00 95.38 189 LYS A O 1
ATOM 1503 N N . TYR A 1 190 ? 15.433 5.984 -19.425 1.00 94.56 190 TYR A N 1
ATOM 1504 C CA . TYR A 1 190 ? 14.789 5.997 -18.111 1.00 94.56 190 TYR A CA 1
ATOM 1505 C C . TYR A 1 190 ? 15.753 5.572 -16.991 1.00 94.56 190 TYR A C 1
ATOM 1507 O O . TYR A 1 190 ? 15.471 4.613 -16.257 1.00 94.56 190 TYR A O 1
ATOM 1515 N N . PRO A 1 191 ? 16.894 6.269 -16.836 1.00 91.44 191 PRO A N 1
ATOM 1516 C CA . PRO A 1 191 ? 17.927 5.881 -15.887 1.00 91.44 191 PRO A CA 1
ATOM 1517 C C . PRO A 1 191 ? 17.395 5.896 -14.449 1.00 91.44 191 PRO A C 1
ATOM 1519 O O . PRO A 1 191 ? 16.632 6.774 -14.051 1.00 91.44 191 PRO A O 1
ATOM 1522 N N . GLY A 1 192 ? 17.802 4.902 -13.657 1.00 86.88 192 GLY A N 1
ATOM 1523 C CA . GLY A 1 192 ? 17.421 4.781 -12.245 1.00 86.88 192 GLY A CA 1
ATOM 1524 C C . GLY A 1 192 ? 16.023 4.204 -11.988 1.00 86.88 192 GLY A C 1
ATOM 1525 O O . GLY A 1 192 ? 15.690 3.925 -10.837 1.00 86.88 192 GLY A O 1
ATOM 1526 N N . THR A 1 193 ? 15.215 3.957 -13.023 1.00 92.12 193 THR A N 1
ATOM 1527 C CA . THR A 1 193 ? 13.929 3.262 -12.849 1.00 92.12 193 THR A CA 1
ATOM 1528 C C . THR A 1 193 ? 14.128 1.773 -12.516 1.00 92.12 193 THR A C 1
ATOM 1530 O O . THR A 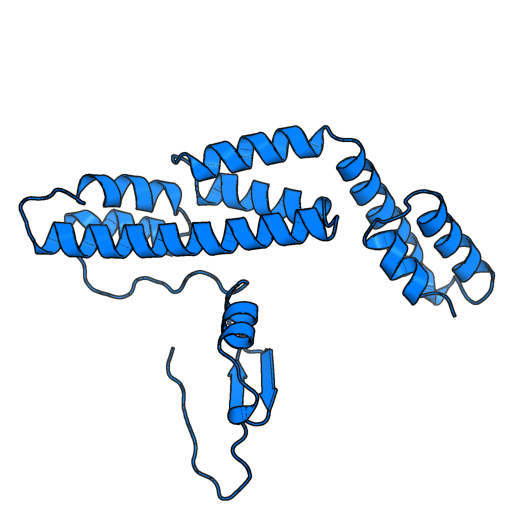1 193 ? 15.144 1.175 -12.894 1.00 92.12 193 THR A O 1
ATOM 1533 N N . PRO A 1 194 ? 13.169 1.121 -11.827 1.00 90.62 194 PRO A N 1
ATOM 1534 C CA . PRO A 1 194 ? 13.167 -0.336 -11.669 1.00 90.62 194 PRO A CA 1
ATOM 1535 C C . PRO A 1 194 ? 13.252 -1.080 -13.012 1.00 90.62 194 PRO A C 1
ATOM 1537 O O . PRO A 1 194 ? 14.009 -2.042 -13.129 1.00 90.62 194 PRO A O 1
ATOM 1540 N N . ALA A 1 195 ? 12.559 -0.590 -14.046 1.00 91.12 195 ALA A N 1
ATOM 1541 C CA . ALA A 1 195 ? 12.642 -1.134 -15.398 1.00 91.12 195 ALA A CA 1
ATOM 1542 C C . ALA A 1 195 ? 14.059 -1.063 -15.985 1.00 91.12 195 ALA A C 1
ATOM 1544 O O . ALA A 1 195 ? 14.527 -2.052 -16.537 1.00 91.12 195 ALA A O 1
ATOM 1545 N N . ALA A 1 196 ? 14.777 0.054 -15.833 1.00 92.12 196 ALA A N 1
ATOM 1546 C CA . ALA A 1 196 ? 16.167 0.159 -16.287 1.00 92.12 196 ALA A CA 1
ATOM 1547 C C . ALA A 1 196 ? 17.110 -0.797 -15.535 1.00 92.12 196 ALA A C 1
ATOM 1549 O O . ALA A 1 196 ? 17.986 -1.411 -16.148 1.00 92.12 196 ALA A O 1
ATOM 1550 N N . ARG A 1 197 ? 16.913 -0.982 -14.222 1.00 92.94 197 ARG A N 1
ATOM 1551 C CA . ARG A 1 197 ? 17.673 -1.978 -13.441 1.00 92.94 197 ARG A CA 1
ATOM 1552 C C . ARG A 1 197 ? 17.421 -3.394 -13.951 1.00 92.94 197 ARG A C 1
ATOM 1554 O O . ARG A 1 197 ? 18.367 -4.085 -14.315 1.00 92.94 197 ARG A O 1
ATOM 1561 N N . LYS A 1 198 ? 16.152 -3.781 -14.092 1.00 92.06 198 LYS A N 1
ATOM 1562 C CA . LYS A 1 198 ? 15.770 -5.093 -14.630 1.00 92.06 198 LYS A CA 1
ATOM 1563 C C . LYS A 1 198 ? 16.250 -5.289 -16.072 1.00 92.06 198 LYS A C 1
ATOM 1565 O O . LYS A 1 198 ? 16.691 -6.374 -16.429 1.00 92.06 198 LYS A O 1
ATOM 1570 N N . ALA A 1 199 ? 16.211 -4.244 -16.898 1.00 92.00 199 ALA A N 1
ATOM 1571 C CA . ALA A 1 199 ? 16.761 -4.284 -18.248 1.00 92.00 199 ALA A CA 1
ATOM 1572 C C . ALA A 1 199 ? 18.272 -4.561 -18.235 1.00 92.00 199 ALA A C 1
ATOM 1574 O O . ALA A 1 199 ? 18.744 -5.358 -19.038 1.00 92.00 199 ALA A O 1
ATOM 1575 N N . SER A 1 200 ? 19.009 -3.964 -17.293 1.00 92.00 200 SER A N 1
ATOM 1576 C CA . SER A 1 200 ? 20.452 -4.189 -17.126 1.00 92.00 200 SER A CA 1
ATOM 1577 C C . SER A 1 200 ? 20.768 -5.630 -16.715 1.00 92.00 200 SER A C 1
ATOM 1579 O O . SER A 1 200 ? 21.732 -6.203 -17.210 1.00 92.00 200 SER A O 1
ATOM 1581 N N . GLU A 1 201 ? 19.942 -6.231 -15.854 1.00 90.62 201 GLU A N 1
ATOM 1582 C CA . GLU A 1 201 ? 20.066 -7.636 -15.427 1.00 90.62 201 GLU A CA 1
ATOM 1583 C C . GLU A 1 201 ? 19.748 -8.638 -16.547 1.00 90.62 201 GLU A C 1
ATOM 1585 O O . GLU A 1 201 ? 20.283 -9.744 -16.560 1.00 90.62 201 GLU A O 1
ATOM 1590 N N . LEU A 1 202 ? 18.865 -8.267 -17.479 1.00 87.69 202 LEU A N 1
ATOM 1591 C CA . LEU A 1 202 ? 18.473 -9.111 -18.610 1.00 87.69 202 LEU A CA 1
ATOM 1592 C C . LEU A 1 202 ? 19.486 -9.102 -19.761 1.00 87.69 202 LEU A C 1
ATOM 1594 O O . LEU A 1 202 ? 19.391 -9.962 -20.641 1.00 87.69 202 LEU A O 1
ATOM 1598 N N . LYS A 1 203 ? 20.435 -8.157 -19.779 1.00 84.06 203 LYS A N 1
ATOM 1599 C CA . LYS A 1 203 ? 21.508 -8.156 -20.779 1.00 84.06 203 LYS A CA 1
ATOM 1600 C C . LYS A 1 203 ? 22.414 -9.372 -20.568 1.00 84.06 203 LYS A C 1
ATOM 1602 O O . LYS A 1 203 ? 22.838 -9.651 -19.448 1.00 84.06 203 LYS A O 1
ATOM 1607 N N . GLN A 1 204 ? 22.713 -10.071 -21.662 1.00 67.31 204 GLN A N 1
ATOM 1608 C CA . GLN A 1 204 ? 23.643 -11.206 -21.725 1.00 67.31 204 GLN A CA 1
ATOM 1609 C C . GLN A 1 204 ? 24.884 -10.840 -22.531 1.00 67.31 204 GLN A C 1
ATOM 1611 O O . GLN A 1 204 ? 24.726 -10.111 -23.543 1.00 67.31 204 GLN A O 1
#

Secondary structure (DSSP, 8-state):
--------SSS--EEEEPTTSSEEEEE-GGG--HHHHHHHHTTSPPPP--S---GGGHHHHHHHHTT-HHHHHHHHHTTTT-SSHHHHHHHHHHHHHHHHHHHHHHHHHHHHHHTT-HHHHHHHHHHHHHHTTTSHHHHHHHHHHHHHHHSHHHHHHHHHHHHHHHHHTTTTT--THHHHHHHHHHHHHSTTSHHHHHHHHH--

Sequence (204 aa):
MSAYIGMGQGTPRGWIITADGKIGWSGNPKDLTDDKIEEWLKDCPSAEIDRDVAPKLRSAVKNYNNGKYGKALKEAAGYEQSEDESEQADAKFITEKIRKAIGWRKEAAERMRNDGEWVKLYELLTEDAKAYDDCEYGEACKKEAKDLKGEDRYKDAVAADKMLEKITDHLDRLKGEALNHELDKVIEKYPGTPAARKASELKQ